Protein AF-A0A1V1P4E9-F1 (afdb_monomer_lite)

Structure (mmCIF, N/CA/C/O backbone):
data_AF-A0A1V1P4E9-F1
#
_entry.id   AF-A0A1V1P4E9-F1
#
loop_
_atom_site.group_PDB
_atom_site.id
_atom_site.type_symbol
_atom_site.label_atom_id
_atom_site.label_alt_id
_atom_site.label_comp_id
_atom_site.label_asym_id
_atom_site.label_entity_id
_atom_site.label_seq_id
_atom_site.pdbx_PDB_ins_code
_atom_site.Cartn_x
_atom_site.Cartn_y
_atom_site.Cartn_z
_atom_site.occupancy
_atom_site.B_iso_or_equiv
_atom_site.auth_seq_id
_atom_site.auth_comp_id
_atom_site.auth_asym_id
_atom_site.auth_atom_id
_atom_site.pdbx_PDB_model_num
ATOM 1 N N . MET A 1 1 ? 21.075 -14.063 -18.771 1.00 49.03 1 MET A N 1
ATOM 2 C CA . MET A 1 1 ? 21.037 -12.706 -19.360 1.00 49.03 1 MET A CA 1
ATOM 3 C C . MET A 1 1 ? 19.608 -12.298 -19.744 1.00 49.03 1 MET A C 1
ATOM 5 O O . MET A 1 1 ? 19.106 -11.356 -19.150 1.00 49.03 1 MET A O 1
ATOM 9 N N . LEU A 1 2 ? 18.893 -13.072 -20.579 1.00 51.25 2 LEU A N 1
ATOM 10 C CA . LEU A 1 2 ? 17.451 -12.888 -20.875 1.00 51.25 2 LEU A CA 1
ATOM 11 C C . LEU A 1 2 ? 16.553 -12.812 -19.620 1.00 51.25 2 LEU A C 1
ATOM 13 O O . LEU A 1 2 ? 15.636 -11.999 -19.543 1.00 51.25 2 LEU A O 1
ATOM 17 N N . ALA A 1 3 ? 16.853 -13.607 -18.590 1.00 52.44 3 ALA A N 1
ATOM 18 C CA . ALA A 1 3 ? 16.050 -13.670 -17.368 1.00 52.44 3 ALA A CA 1
ATOM 19 C C . ALA A 1 3 ? 15.890 -12.322 -16.632 1.00 52.44 3 ALA A C 1
ATOM 21 O O . ALA A 1 3 ? 14.878 -12.123 -15.967 1.00 52.44 3 ALA A O 1
ATOM 22 N N . SER A 1 4 ? 16.834 -11.382 -16.767 1.00 58.78 4 SER A N 1
ATOM 23 C CA . SER A 1 4 ? 16.762 -10.092 -16.067 1.00 58.78 4 SER A CA 1
ATOM 24 C C . SER A 1 4 ? 15.655 -9.198 -16.630 1.00 58.78 4 SER A C 1
ATOM 26 O O . SER A 1 4 ? 14.857 -8.676 -15.856 1.00 58.78 4 SER A O 1
ATOM 28 N N . ILE A 1 5 ? 15.544 -9.094 -17.960 1.00 61.59 5 ILE A N 1
ATOM 29 C CA . ILE A 1 5 ? 14.479 -8.326 -18.633 1.00 61.59 5 ILE A CA 1
ATOM 30 C C . ILE A 1 5 ? 13.138 -9.064 -18.560 1.00 61.59 5 ILE A C 1
ATOM 32 O O . ILE A 1 5 ? 12.084 -8.436 -18.441 1.00 61.59 5 ILE A O 1
ATOM 36 N N . HIS A 1 6 ? 13.165 -10.398 -18.553 1.00 56.59 6 HIS A N 1
ATOM 37 C CA . HIS A 1 6 ? 11.956 -11.210 -18.466 1.00 56.59 6 HIS A CA 1
ATOM 38 C C . HIS A 1 6 ? 11.346 -11.281 -17.051 1.00 56.59 6 HIS A C 1
ATOM 40 O O . HIS A 1 6 ? 10.129 -11.170 -16.913 1.00 56.59 6 HIS A O 1
ATOM 46 N N . PHE A 1 7 ? 12.159 -11.415 -15.996 1.00 46.34 7 PHE A N 1
ATOM 47 C CA . PHE A 1 7 ? 11.687 -11.818 -14.660 1.00 46.34 7 PHE A CA 1
ATOM 48 C C . PHE A 1 7 ? 12.268 -11.014 -13.478 1.00 46.34 7 PHE A C 1
ATOM 50 O O . PHE A 1 7 ? 11.812 -11.193 -12.351 1.00 46.34 7 PHE A O 1
ATOM 57 N N . GLY A 1 8 ? 13.250 -10.128 -13.683 1.00 52.41 8 GLY A N 1
ATOM 58 C CA . GLY A 1 8 ? 14.022 -9.534 -12.584 1.00 52.41 8 GLY A CA 1
ATOM 59 C C . GLY A 1 8 ? 13.588 -8.132 -12.136 1.00 52.41 8 GLY A C 1
ATOM 60 O O . GLY A 1 8 ? 13.266 -7.277 -12.957 1.00 52.41 8 GLY A O 1
ATOM 61 N N . LYS A 1 9 ? 13.699 -7.857 -10.825 1.00 54.56 9 LYS A N 1
ATOM 62 C CA . LYS A 1 9 ? 13.642 -6.502 -10.224 1.00 54.56 9 LYS A CA 1
ATOM 63 C C . LYS A 1 9 ? 14.871 -5.625 -10.554 1.00 54.56 9 LYS A C 1
ATOM 65 O O . LYS A 1 9 ? 14.917 -4.475 -10.147 1.00 54.56 9 LYS A O 1
ATOM 70 N N . ASN A 1 10 ? 15.862 -6.163 -11.274 1.00 65.56 10 ASN A N 1
ATOM 71 C CA . ASN A 1 10 ? 17.200 -5.575 -11.428 1.00 65.56 10 ASN A CA 1
ATOM 72 C C . ASN A 1 10 ? 17.589 -5.288 -12.894 1.00 65.56 10 ASN A C 1
ATOM 74 O O . ASN A 1 10 ? 18.768 -5.231 -13.239 1.00 65.56 10 ASN A O 1
ATOM 78 N N . TRP A 1 11 ? 16.608 -5.148 -13.793 1.00 81.75 11 TRP A N 1
ATOM 79 C CA . TRP A 1 11 ? 16.888 -4.921 -15.216 1.00 81.75 11 TRP A CA 1
ATOM 80 C C . TRP A 1 11 ? 17.497 -3.540 -15.491 1.00 81.75 11 TRP A C 1
ATOM 82 O O . TRP A 1 11 ? 18.324 -3.445 -16.390 1.00 81.75 11 TRP A O 1
ATOM 92 N N . LYS A 1 12 ? 17.200 -2.513 -14.673 1.00 83.69 12 LYS A N 1
ATOM 93 C CA . LYS A 1 12 ? 17.913 -1.223 -14.725 1.00 83.69 12 LYS A CA 1
ATOM 94 C C . LYS A 1 12 ? 19.416 -1.406 -14.563 1.00 83.69 12 LYS A C 1
ATOM 96 O O . LYS A 1 12 ? 20.178 -0.916 -15.385 1.00 83.69 12 LYS A O 1
ATOM 101 N N . PHE A 1 13 ? 19.832 -2.131 -13.524 1.00 78.00 13 PHE A N 1
ATOM 102 C CA . PHE A 1 13 ? 21.245 -2.399 -13.278 1.00 78.00 13 PHE A CA 1
ATOM 103 C C . PHE A 1 13 ? 21.890 -3.071 -14.494 1.00 78.00 13 PHE A C 1
ATOM 105 O O . PHE A 1 13 ? 22.921 -2.613 -14.967 1.00 78.00 13 PHE A O 1
ATOM 112 N N . TRP A 1 14 ? 21.230 -4.084 -15.069 1.00 85.44 14 TRP A N 1
ATOM 113 C CA . TRP A 1 14 ? 21.726 -4.737 -16.282 1.00 85.44 14 TRP A CA 1
ATOM 114 C C . TRP A 1 14 ? 21.874 -3.765 -17.462 1.00 85.44 14 TRP A C 1
ATOM 116 O O . TRP A 1 14 ? 22.918 -3.787 -18.107 1.00 85.44 14 TRP A O 1
ATOM 126 N N . VAL A 1 15 ? 20.884 -2.903 -17.724 1.00 87.00 15 VAL A N 1
ATOM 127 C CA . VAL A 1 15 ? 20.965 -1.904 -18.806 1.00 87.00 15 VAL A CA 1
ATOM 128 C C . VAL A 1 15 ? 22.140 -0.957 -18.572 1.00 87.00 15 VAL A C 1
ATOM 130 O O . VAL A 1 15 ? 22.983 -0.816 -19.449 1.00 87.00 15 VAL A O 1
ATOM 133 N N . MET A 1 16 ? 22.260 -0.392 -17.369 1.00 82.75 16 MET A N 1
ATOM 134 C CA . MET A 1 16 ? 23.336 0.548 -17.036 1.00 82.75 16 MET A CA 1
ATOM 135 C C . MET A 1 16 ? 24.730 -0.082 -17.140 1.00 82.75 16 MET A C 1
ATOM 137 O O . MET A 1 16 ? 25.664 0.571 -17.586 1.00 82.75 16 MET A O 1
ATOM 141 N N . THR A 1 17 ? 24.889 -1.353 -16.762 1.00 83.75 17 THR A N 1
ATOM 142 C CA . THR A 1 17 ? 26.177 -2.061 -16.868 1.00 83.75 17 THR A CA 1
ATOM 143 C C . THR A 1 17 ? 26.544 -2.429 -18.310 1.00 83.75 17 THR A C 1
ATOM 145 O O . THR A 1 17 ? 27.704 -2.717 -18.581 1.00 83.75 17 THR A O 1
ATOM 148 N N . ASN A 1 18 ? 25.583 -2.440 -19.238 1.00 87.44 18 ASN A N 1
ATOM 149 C CA . ASN A 1 18 ? 25.795 -2.877 -20.621 1.00 87.44 18 ASN A CA 1
ATOM 150 C C . ASN A 1 18 ? 25.521 -1.771 -21.650 1.00 87.44 18 ASN A C 1
ATOM 152 O O . ASN A 1 18 ? 25.417 -2.082 -22.832 1.00 87.44 18 ASN A O 1
ATOM 156 N N . ILE A 1 19 ? 25.410 -0.511 -21.222 1.00 87.50 19 ILE A N 1
ATOM 157 C CA . ILE A 1 19 ? 24.926 0.606 -22.048 1.00 87.50 19 ILE A CA 1
ATOM 158 C C . ILE A 1 19 ? 25.773 0.865 -23.302 1.00 87.50 19 ILE A C 1
ATOM 160 O O . ILE A 1 19 ? 25.259 1.314 -24.321 1.00 87.50 19 ILE A O 1
ATOM 164 N N . ASP A 1 20 ? 27.058 0.512 -23.245 1.00 85.19 20 ASP A N 1
ATOM 165 C CA . ASP A 1 20 ? 28.007 0.683 -24.346 1.00 85.19 20 ASP A CA 1
ATOM 166 C C . ASP A 1 20 ? 28.200 -0.590 -25.187 1.00 85.19 20 ASP A C 1
ATOM 168 O O . ASP A 1 20 ? 29.023 -0.599 -26.100 1.00 85.19 20 ASP A O 1
ATOM 172 N N . SER A 1 21 ? 27.487 -1.682 -24.881 1.00 88.81 21 SER A N 1
ATOM 173 C CA . SER A 1 21 ? 27.671 -2.987 -25.527 1.00 88.81 21 SER A CA 1
ATOM 174 C C . SER A 1 21 ? 26.726 -3.183 -26.723 1.00 88.81 21 SER A C 1
ATOM 176 O O . SER A 1 21 ? 25.521 -3.352 -26.513 1.00 88.81 21 SER A O 1
ATOM 178 N N . PRO A 1 22 ? 27.241 -3.314 -27.964 1.00 87.81 22 PRO A N 1
ATOM 179 C CA . PRO A 1 22 ? 26.405 -3.625 -29.129 1.00 87.81 22 PRO A CA 1
ATOM 180 C C . PRO A 1 22 ? 25.681 -4.975 -29.004 1.00 87.81 22 PRO A C 1
ATOM 182 O O . PRO A 1 22 ? 24.532 -5.112 -29.411 1.00 87.81 22 PRO A O 1
ATOM 185 N N . ILE A 1 23 ? 26.302 -5.952 -28.333 1.00 89.00 23 ILE A N 1
ATOM 186 C CA . ILE A 1 23 ? 25.711 -7.279 -28.077 1.00 89.00 23 ILE A CA 1
ATOM 187 C C . ILE A 1 23 ? 24.437 -7.160 -27.223 1.00 89.00 23 ILE A C 1
ATOM 189 O O . ILE A 1 23 ? 23.495 -7.944 -27.359 1.00 89.00 23 ILE A O 1
ATOM 193 N N . ALA A 1 24 ? 24.373 -6.175 -26.323 1.00 90.00 24 ALA A N 1
ATOM 194 C CA . ALA A 1 24 ? 23.174 -5.942 -25.529 1.00 90.00 24 ALA A CA 1
ATOM 195 C C . ALA A 1 24 ? 22.010 -5.417 -26.387 1.00 90.00 24 ALA A C 1
ATOM 197 O O . ALA A 1 24 ? 20.865 -5.789 -26.127 1.00 90.00 24 ALA A O 1
ATOM 198 N N . ILE A 1 25 ? 22.294 -4.638 -27.436 1.00 92.06 25 ILE A N 1
ATOM 199 C CA . ILE A 1 25 ? 21.295 -4.190 -28.417 1.00 92.06 25 ILE A CA 1
ATOM 200 C C . ILE A 1 25 ? 20.752 -5.390 -29.200 1.00 92.06 25 ILE A C 1
ATOM 202 O O . ILE A 1 25 ? 19.531 -5.548 -29.281 1.00 92.06 25 ILE A O 1
ATOM 206 N N . ASP A 1 26 ? 21.621 -6.296 -29.664 1.00 90.75 26 ASP A N 1
ATOM 207 C CA . ASP A 1 26 ? 21.204 -7.539 -30.332 1.00 90.75 26 ASP A CA 1
ATOM 208 C C . ASP A 1 26 ? 20.236 -8.350 -29.456 1.00 90.75 26 ASP A C 1
ATOM 210 O O . ASP A 1 26 ? 19.199 -8.836 -29.914 1.00 90.75 26 ASP A O 1
ATOM 214 N N . HIS A 1 27 ? 20.533 -8.454 -28.157 1.00 89.88 27 HIS A N 1
ATOM 215 C CA . HIS A 1 27 ? 19.667 -9.136 -27.197 1.00 89.88 27 HIS A CA 1
ATOM 216 C C . HIS A 1 27 ? 18.314 -8.439 -26.999 1.00 89.88 27 HIS A C 1
ATOM 218 O O . HIS A 1 27 ? 17.291 -9.116 -26.872 1.00 89.88 27 HIS A O 1
ATOM 224 N N . LEU A 1 28 ? 18.280 -7.106 -26.963 1.00 93.00 28 LEU A N 1
ATOM 225 C CA . LEU A 1 28 ? 17.033 -6.351 -26.832 1.00 93.00 28 LEU A CA 1
ATOM 226 C C . LEU A 1 28 ? 16.137 -6.558 -28.055 1.00 93.00 28 LEU A C 1
ATOM 228 O O . LEU A 1 28 ? 14.953 -6.864 -27.901 1.00 93.00 28 LEU A O 1
ATOM 232 N N . PHE A 1 29 ? 16.699 -6.500 -29.262 1.00 93.44 29 PHE A N 1
ATOM 233 C CA . PHE A 1 29 ? 15.950 -6.800 -30.482 1.00 93.44 29 PHE A CA 1
ATOM 234 C C . PHE A 1 29 ? 15.538 -8.270 -30.579 1.00 93.44 29 PHE A C 1
ATOM 236 O O . PHE A 1 29 ? 14.425 -8.566 -31.019 1.00 93.44 29 PHE A O 1
ATOM 243 N N . TYR A 1 30 ? 16.354 -9.202 -30.079 1.00 91.00 30 TYR A N 1
ATOM 244 C CA . TYR A 1 30 ? 15.949 -10.602 -29.958 1.00 91.00 30 TYR A CA 1
ATOM 245 C C . TYR A 1 30 ? 14.679 -10.755 -29.104 1.00 91.00 30 TYR A C 1
ATOM 247 O O . TYR A 1 30 ? 13.760 -11.472 -29.505 1.00 91.00 30 TYR A O 1
ATOM 255 N N . ILE A 1 31 ? 14.575 -10.047 -27.971 1.00 90.00 31 ILE A N 1
ATOM 256 C CA . ILE A 1 31 ? 13.370 -10.046 -27.119 1.00 90.00 31 ILE A CA 1
ATOM 257 C C . ILE A 1 31 ? 12.159 -9.485 -27.879 1.00 90.00 31 ILE A C 1
ATOM 259 O O . 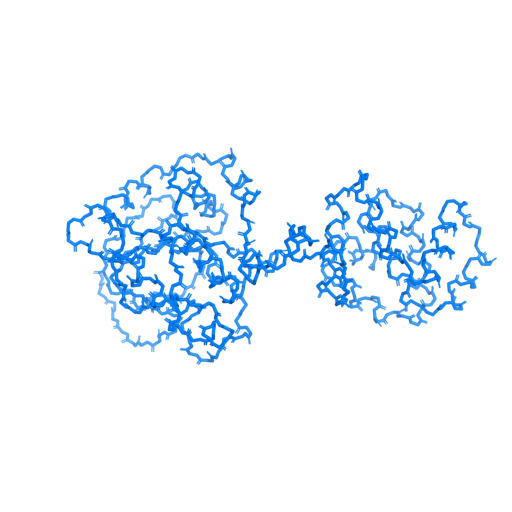ILE A 1 31 ? 11.062 -10.049 -27.809 1.00 90.00 31 ILE A O 1
ATOM 263 N N . LEU A 1 32 ? 12.350 -8.394 -28.621 1.00 91.44 32 LEU A N 1
ATOM 264 C CA . LEU A 1 32 ? 11.289 -7.738 -29.392 1.00 91.44 32 LEU A CA 1
ATOM 265 C C . LEU A 1 32 ? 10.794 -8.577 -30.575 1.00 91.44 32 LEU A C 1
ATOM 267 O O . LEU A 1 32 ? 9.638 -8.436 -30.969 1.00 91.44 32 LEU A O 1
ATOM 271 N N . ASN A 1 33 ? 11.614 -9.478 -31.107 1.00 88.38 33 ASN A N 1
ATOM 272 C CA . ASN A 1 33 ? 11.229 -10.330 -32.233 1.00 88.38 33 ASN A CA 1
ATOM 273 C C . ASN A 1 33 ? 10.682 -11.697 -31.800 1.00 88.38 33 ASN A C 1
ATOM 275 O O . ASN A 1 33 ? 9.783 -12.227 -32.445 1.00 88.38 33 ASN A O 1
ATOM 279 N N . ASN A 1 34 ? 11.186 -12.266 -30.702 1.00 85.31 34 ASN A N 1
ATOM 280 C CA . ASN A 1 34 ? 10.953 -13.680 -30.378 1.00 85.31 34 ASN A CA 1
ATOM 281 C C . ASN A 1 34 ? 10.039 -13.913 -29.169 1.00 85.31 34 ASN A C 1
ATOM 283 O O . ASN A 1 34 ? 9.755 -15.058 -28.823 1.00 85.31 34 ASN A O 1
ATOM 287 N N . THR A 1 35 ? 9.583 -12.855 -28.495 1.00 83.38 35 THR A N 1
ATOM 288 C CA . THR A 1 35 ? 8.780 -12.989 -27.273 1.00 83.38 35 THR A CA 1
ATOM 289 C C . THR A 1 35 ? 7.367 -12.460 -27.478 1.00 83.38 35 THR A C 1
ATOM 291 O O . THR A 1 35 ? 7.163 -11.410 -28.088 1.00 83.38 35 THR A O 1
ATOM 294 N N . THR A 1 36 ? 6.384 -13.176 -26.932 1.00 81.75 36 THR A N 1
ATOM 295 C CA . THR A 1 36 ? 4.958 -12.802 -26.963 1.00 81.75 36 THR A CA 1
ATOM 296 C C . THR A 1 36 ? 4.495 -12.110 -25.678 1.00 81.75 36 THR A C 1
ATOM 298 O O . THR A 1 36 ? 3.354 -11.670 -25.583 1.00 81.75 36 THR A O 1
ATOM 301 N N . TYR A 1 37 ? 5.364 -12.000 -24.669 1.00 81.94 37 TYR A N 1
ATOM 302 C CA . TYR A 1 37 ? 5.040 -11.362 -23.395 1.00 81.94 37 TYR A CA 1
ATOM 303 C C . TYR A 1 37 ? 5.186 -9.839 -23.491 1.00 81.94 37 TYR A C 1
ATOM 305 O O . TYR A 1 37 ? 6.265 -9.340 -23.800 1.00 81.94 37 TYR A O 1
ATOM 313 N N . ASP A 1 38 ? 4.146 -9.084 -23.133 1.00 86.75 38 ASP A N 1
ATOM 314 C CA . ASP A 1 38 ? 4.165 -7.624 -23.317 1.00 86.75 38 ASP A CA 1
ATOM 315 C C . ASP A 1 38 ? 5.148 -6.907 -22.384 1.00 86.75 38 ASP A C 1
ATOM 317 O O . ASP A 1 38 ? 5.866 -6.009 -22.805 1.00 86.75 38 ASP A O 1
ATOM 321 N N . ARG A 1 39 ? 5.233 -7.315 -21.111 1.00 86.31 39 ARG A N 1
ATOM 322 C CA . ARG A 1 39 ? 6.076 -6.632 -20.110 1.00 86.31 39 ARG A CA 1
ATOM 323 C C . ARG A 1 39 ? 7.577 -6.663 -20.476 1.00 86.31 39 ARG A C 1
ATOM 325 O O . ARG A 1 39 ? 8.193 -5.602 -20.445 1.00 86.31 39 ARG A O 1
ATOM 332 N N . PRO A 1 40 ? 8.176 -7.805 -20.877 1.00 90.12 40 PRO A N 1
ATOM 333 C CA . PRO A 1 40 ? 9.549 -7.839 -21.393 1.00 90.12 40 PRO A CA 1
ATOM 334 C C . PRO A 1 40 ? 9.759 -6.995 -22.655 1.00 90.12 40 PRO A C 1
ATOM 336 O O . PRO A 1 40 ? 10.784 -6.329 -22.761 1.00 90.12 40 PRO A O 1
ATOM 339 N N . ARG A 1 41 ? 8.790 -6.974 -23.582 1.00 92.62 41 ARG A N 1
ATOM 340 C CA . ARG A 1 41 ? 8.867 -6.162 -24.809 1.00 92.62 41 ARG A CA 1
ATOM 341 C C . ARG A 1 41 ? 8.864 -4.666 -24.500 1.00 92.62 41 ARG A C 1
ATOM 343 O O . ARG A 1 41 ? 9.722 -3.943 -24.988 1.00 92.62 41 ARG A O 1
ATOM 350 N N . LEU A 1 42 ? 7.951 -4.206 -23.644 1.00 93.31 42 LEU A N 1
ATOM 351 C CA . LEU A 1 42 ? 7.869 -2.800 -23.228 1.00 93.31 42 LEU A CA 1
ATOM 352 C C . LEU A 1 42 ? 9.134 -2.355 -22.474 1.00 93.31 42 LEU A C 1
ATOM 354 O O . LEU A 1 42 ? 9.654 -1.274 -22.735 1.00 93.31 42 LEU A O 1
ATOM 358 N N . ARG A 1 43 ? 9.681 -3.211 -21.597 1.00 94.00 43 ARG A N 1
ATOM 359 C CA . ARG A 1 43 ? 10.983 -2.971 -20.949 1.00 94.00 43 ARG A CA 1
ATOM 360 C C . ARG A 1 43 ? 12.117 -2.880 -21.961 1.00 94.00 43 ARG A C 1
ATOM 362 O O . ARG A 1 43 ? 12.962 -2.007 -21.824 1.00 94.00 43 ARG A O 1
ATOM 369 N N . ALA A 1 44 ? 12.145 -3.772 -22.951 1.00 94.12 44 ALA A N 1
ATOM 370 C CA . ALA A 1 44 ? 13.188 -3.781 -23.968 1.00 94.12 44 ALA A CA 1
ATOM 371 C C . ALA A 1 44 ? 13.150 -2.511 -24.832 1.00 94.12 44 ALA A C 1
ATOM 373 O O . ALA A 1 44 ? 14.200 -1.933 -25.091 1.00 94.12 44 ALA A O 1
ATOM 374 N N . LEU A 1 45 ? 11.958 -2.028 -25.198 1.00 95.38 45 LEU A N 1
ATOM 375 C CA . LEU A 1 45 ? 11.808 -0.756 -25.909 1.00 95.38 45 LEU A CA 1
ATOM 376 C C . LEU A 1 45 ? 12.308 0.435 -25.083 1.00 95.38 45 LEU A C 1
ATOM 378 O O . LEU A 1 45 ? 13.055 1.261 -25.599 1.00 95.38 45 LEU A O 1
ATOM 382 N N . TYR A 1 46 ? 11.931 0.519 -23.803 1.00 95.25 46 TYR A N 1
ATOM 383 C CA . TYR A 1 46 ? 12.437 1.585 -22.936 1.00 95.25 46 TYR A CA 1
ATOM 384 C C . TYR A 1 46 ? 13.954 1.478 -22.738 1.00 95.25 46 TYR A C 1
ATOM 386 O O . TYR A 1 46 ? 14.654 2.485 -22.787 1.00 95.25 46 TYR A O 1
ATOM 394 N N . ALA A 1 47 ? 14.470 0.261 -22.541 1.00 93.88 47 ALA A N 1
ATOM 395 C CA . ALA A 1 47 ? 15.897 0.014 -22.389 1.00 93.88 47 ALA A CA 1
ATOM 396 C C . ALA A 1 47 ? 16.677 0.500 -23.611 1.00 93.88 47 ALA A C 1
ATOM 398 O O . ALA A 1 47 ? 17.679 1.175 -23.421 1.00 93.88 47 ALA A O 1
ATOM 399 N N . LEU A 1 48 ? 16.197 0.226 -24.832 1.00 94.38 48 LEU A N 1
ATOM 400 C CA . LEU A 1 48 ? 16.825 0.709 -26.065 1.00 94.38 48 LEU A CA 1
ATOM 401 C C . LEU A 1 48 ? 16.989 2.232 -26.074 1.00 94.38 48 LEU A C 1
ATOM 403 O O . LEU A 1 48 ? 18.036 2.699 -26.494 1.00 94.38 48 LEU A O 1
ATOM 407 N N . GLN A 1 49 ? 16.025 3.004 -25.556 1.00 94.06 49 GLN A N 1
ATOM 408 C CA . GLN A 1 49 ? 16.124 4.474 -25.510 1.00 94.06 49 GLN A CA 1
ATOM 409 C C . GLN A 1 49 ? 17.332 4.969 -24.694 1.00 94.06 49 GLN A C 1
ATOM 411 O O . GLN A 1 49 ? 17.788 6.091 -24.890 1.00 94.06 49 GLN A O 1
ATOM 416 N N . GLN A 1 50 ? 17.856 4.141 -23.790 1.00 91.38 50 GLN A N 1
ATOM 417 C CA . GLN A 1 50 ? 18.998 4.488 -22.947 1.00 91.38 50 GLN A CA 1
ATOM 418 C C . GLN A 1 50 ? 20.344 4.293 -23.669 1.00 91.38 50 GLN A C 1
ATOM 420 O O . GLN A 1 50 ? 21.347 4.863 -23.248 1.00 91.38 50 GLN A O 1
ATOM 425 N N . PHE A 1 51 ? 20.385 3.490 -24.741 1.00 92.44 51 PHE A N 1
ATOM 426 C CA . PHE A 1 51 ? 21.612 3.207 -25.492 1.00 92.44 51 PHE A CA 1
ATOM 427 C C . PHE A 1 51 ? 21.977 4.361 -26.438 1.00 92.44 51 PHE A C 1
ATOM 429 O O . PHE A 1 51 ? 21.098 5.109 -26.878 1.00 92.44 51 PHE A O 1
ATOM 436 N N . PRO A 1 52 ? 23.259 4.493 -26.827 1.00 89.88 52 PRO A N 1
ATOM 437 C CA . PRO A 1 52 ? 23.671 5.482 -27.814 1.00 89.88 52 PRO A CA 1
ATOM 438 C C . PRO A 1 52 ? 22.906 5.318 -29.134 1.00 89.88 52 PRO A C 1
ATOM 440 O O . PRO A 1 52 ? 22.940 4.253 -29.757 1.00 89.88 52 PRO A O 1
ATOM 443 N N . GLN A 1 53 ? 22.261 6.391 -29.603 1.00 91.06 53 GLN A N 1
ATOM 444 C CA . GLN A 1 53 ? 21.429 6.354 -30.815 1.00 91.06 53 GLN A CA 1
ATOM 445 C C . GLN A 1 53 ? 22.186 5.857 -32.051 1.00 91.06 53 GLN A C 1
ATOM 447 O O . GLN A 1 53 ? 21.613 5.152 -32.876 1.00 91.06 53 GLN A O 1
ATOM 452 N N . SER A 1 54 ? 23.480 6.172 -32.161 1.00 90.88 54 SER A N 1
ATOM 453 C CA . SER A 1 54 ? 24.335 5.710 -33.259 1.00 90.88 54 SER A CA 1
ATOM 454 C C . SER A 1 54 ? 24.419 4.185 -33.346 1.00 90.88 54 SER A C 1
ATOM 456 O O . SER A 1 54 ? 24.419 3.642 -34.447 1.00 90.88 54 SER A O 1
ATOM 458 N N . GLN A 1 55 ? 24.440 3.481 -32.209 1.00 91.62 55 GLN A N 1
ATOM 459 C CA . GLN A 1 55 ? 24.475 2.018 -32.192 1.00 91.62 55 GLN A CA 1
ATOM 460 C C . GLN A 1 55 ? 23.119 1.414 -32.584 1.00 91.62 55 GLN A C 1
ATOM 462 O O . GLN A 1 55 ? 23.071 0.409 -33.290 1.00 91.62 55 GLN A O 1
ATOM 467 N N . ILE A 1 56 ? 22.015 2.048 -32.176 1.00 92.31 56 ILE A N 1
ATOM 468 C CA . ILE A 1 56 ? 20.659 1.618 -32.549 1.00 92.31 56 ILE A CA 1
ATOM 469 C C . ILE A 1 56 ? 20.445 1.798 -34.057 1.00 92.31 56 ILE A C 1
ATOM 471 O O . ILE A 1 56 ? 19.956 0.887 -34.719 1.00 92.31 56 ILE A O 1
ATOM 475 N N . LEU A 1 57 ? 20.852 2.943 -34.613 1.00 91.00 57 LEU A N 1
ATOM 476 C CA . LEU A 1 57 ? 20.785 3.216 -36.052 1.00 91.00 57 LEU A CA 1
ATOM 477 C C . LEU A 1 57 ? 21.626 2.219 -36.855 1.00 91.00 57 LEU A C 1
ATOM 479 O O . LEU A 1 57 ? 21.115 1.629 -37.803 1.00 91.00 57 LEU A O 1
ATOM 483 N N . ALA A 1 58 ? 22.863 1.952 -36.422 1.00 91.00 58 ALA A N 1
ATOM 484 C CA . ALA A 1 58 ? 23.718 0.951 -37.056 1.00 91.00 58 ALA A CA 1
ATOM 485 C C . ALA A 1 58 ? 23.068 -0.444 -37.063 1.00 91.00 58 ALA A C 1
ATOM 487 O O . ALA A 1 58 ? 23.129 -1.148 -38.070 1.00 91.00 58 ALA A O 1
ATOM 488 N N . TYR A 1 59 ? 22.391 -0.832 -35.975 1.00 92.12 59 TYR A N 1
ATOM 489 C CA . TYR A 1 59 ? 21.646 -2.090 -35.929 1.00 92.12 59 TYR A CA 1
ATOM 490 C C . TYR A 1 59 ? 20.493 -2.117 -36.947 1.00 92.12 59 TYR A C 1
ATOM 492 O O . TYR A 1 59 ? 20.339 -3.111 -37.656 1.00 92.12 59 TYR A O 1
ATOM 500 N N . ILE A 1 60 ? 19.699 -1.041 -37.042 1.00 89.94 60 ILE A N 1
ATOM 501 C CA . ILE A 1 60 ? 18.558 -0.933 -37.973 1.00 89.94 60 ILE A CA 1
ATOM 502 C C . ILE A 1 60 ? 19.019 -0.962 -39.438 1.00 89.94 60 ILE A C 1
ATOM 504 O O . ILE A 1 60 ? 18.333 -1.531 -40.283 1.00 89.94 60 ILE A O 1
ATOM 508 N N . GLU A 1 61 ? 20.167 -0.363 -39.755 1.00 88.50 61 GLU A N 1
ATOM 509 C CA . GLU A 1 61 ? 20.736 -0.383 -41.110 1.00 88.50 61 GLU A CA 1
ATOM 510 C C . GLU A 1 61 ? 21.236 -1.777 -41.507 1.00 88.50 61 GLU A C 1
ATOM 512 O O . GLU A 1 61 ? 21.077 -2.196 -42.654 1.00 88.50 61 GLU A O 1
ATOM 517 N N . GLN A 1 62 ? 21.821 -2.510 -40.557 1.00 88.50 62 GLN A N 1
ATOM 518 C CA . GLN A 1 62 ? 22.393 -3.837 -40.795 1.00 88.50 62 GLN A CA 1
ATOM 519 C C . GLN A 1 62 ? 21.352 -4.964 -40.754 1.00 88.50 62 GLN A C 1
ATOM 521 O O . GLN A 1 62 ? 21.586 -6.031 -41.321 1.00 88.50 62 GLN A O 1
ATOM 526 N N . ASN A 1 63 ? 20.203 -4.750 -40.103 1.00 87.00 63 ASN A N 1
ATOM 527 C CA . ASN A 1 63 ? 19.191 -5.778 -39.875 1.00 87.00 63 ASN A CA 1
ATOM 528 C C . ASN A 1 63 ? 17.819 -5.344 -40.401 1.00 87.00 63 ASN A C 1
ATOM 530 O O . ASN A 1 63 ? 17.292 -4.292 -40.053 1.00 87.00 63 ASN A O 1
ATOM 534 N N . SER A 1 64 ? 17.175 -6.206 -41.192 1.00 82.00 64 SER A N 1
ATOM 535 C CA . SER A 1 64 ? 15.802 -5.964 -41.651 1.00 82.00 64 SER A CA 1
ATOM 536 C C . SER A 1 64 ? 14.803 -6.159 -40.505 1.00 82.00 64 SER A C 1
ATOM 538 O O . SER A 1 64 ? 14.491 -7.288 -40.128 1.00 82.00 64 SER A O 1
ATOM 540 N N . LEU A 1 65 ? 14.292 -5.058 -39.953 1.00 84.38 65 LEU A N 1
ATOM 541 C CA . LEU A 1 65 ? 13.214 -5.070 -38.961 1.00 84.38 65 LEU A CA 1
ATOM 542 C C . LEU A 1 65 ? 11.835 -5.195 -39.621 1.00 84.38 65 LEU A C 1
ATOM 544 O O . LEU A 1 65 ? 11.596 -4.663 -40.705 1.00 84.38 65 LEU A O 1
ATOM 548 N N . GLN A 1 66 ? 10.899 -5.842 -38.922 1.00 85.50 66 GLN A N 1
ATOM 549 C CA . GLN A 1 66 ? 9.482 -5.799 -39.292 1.00 85.50 66 GLN A CA 1
ATOM 550 C C . GLN A 1 66 ? 8.979 -4.350 -39.277 1.00 85.50 66 GLN A C 1
ATOM 552 O O . GLN A 1 66 ? 9.328 -3.586 -38.375 1.00 85.50 66 GLN A O 1
ATOM 557 N N . THR A 1 67 ? 8.137 -3.992 -40.250 1.00 84.50 67 THR A N 1
ATOM 558 C CA . THR A 1 67 ? 7.676 -2.613 -40.479 1.00 84.50 67 THR A CA 1
ATOM 559 C C . THR A 1 67 ? 7.093 -1.966 -39.223 1.00 84.50 67 THR A C 1
ATOM 561 O O . THR A 1 67 ? 7.473 -0.849 -38.883 1.00 84.50 67 THR A O 1
ATOM 564 N N . ASP A 1 68 ? 6.252 -2.684 -38.476 1.00 86.12 68 ASP A N 1
ATOM 565 C CA . ASP A 1 68 ? 5.619 -2.148 -37.266 1.00 86.12 68 ASP A CA 1
ATOM 566 C C . ASP A 1 68 ? 6.632 -1.867 -36.150 1.00 86.12 68 ASP A C 1
ATOM 568 O O . ASP A 1 68 ? 6.587 -0.817 -35.511 1.00 86.12 68 ASP A O 1
ATOM 572 N N . LEU A 1 69 ? 7.590 -2.776 -35.932 1.00 90.25 69 LEU A N 1
ATOM 573 C CA . LEU A 1 69 ? 8.627 -2.588 -34.917 1.00 90.25 69 LEU A CA 1
ATOM 574 C C . LEU A 1 69 ? 9.579 -1.452 -35.299 1.00 90.25 69 LEU A C 1
ATOM 576 O O . LEU A 1 69 ? 9.943 -0.648 -34.441 1.00 90.25 69 LEU A O 1
ATOM 580 N N . LYS A 1 70 ? 9.949 -1.366 -36.581 1.00 90.50 70 LYS A N 1
ATOM 581 C CA . LYS A 1 70 ? 10.780 -0.282 -37.107 1.00 90.50 70 LYS A CA 1
ATOM 582 C C . LYS A 1 70 ? 10.130 1.078 -36.844 1.00 90.50 70 LYS A C 1
ATOM 584 O O . LYS A 1 70 ? 10.776 1.947 -36.267 1.00 90.50 70 LYS A O 1
ATOM 589 N N . ASN A 1 71 ? 8.840 1.214 -37.156 1.00 91.19 71 ASN A N 1
ATOM 590 C CA . ASN A 1 71 ? 8.082 2.442 -36.913 1.00 91.19 71 ASN A CA 1
ATOM 591 C C . ASN A 1 71 ? 8.077 2.833 -35.428 1.00 91.19 71 ASN A C 1
ATOM 593 O O . ASN A 1 71 ? 8.272 3.999 -35.099 1.00 91.19 71 ASN A O 1
ATOM 597 N N . VAL A 1 72 ? 7.894 1.869 -34.518 1.00 93.31 72 VAL A N 1
ATOM 598 C CA . VAL A 1 72 ? 7.913 2.149 -33.072 1.00 93.31 72 VAL A CA 1
ATOM 599 C C . VAL A 1 72 ? 9.288 2.641 -32.614 1.00 93.31 72 VAL A C 1
ATOM 601 O O . VAL A 1 72 ? 9.378 3.587 -31.831 1.00 93.31 72 VAL A O 1
ATOM 604 N N . VAL A 1 73 ? 10.364 2.018 -33.095 1.00 93.00 73 VAL A N 1
ATOM 605 C CA . VAL A 1 73 ? 11.729 2.403 -32.718 1.00 93.00 73 VAL A CA 1
ATOM 606 C C . VAL A 1 73 ? 12.081 3.787 -33.266 1.00 93.00 73 VAL A C 1
ATOM 608 O O . VAL A 1 73 ? 12.574 4.628 -32.517 1.00 93.00 73 VAL A O 1
ATOM 611 N N . GLU A 1 74 ? 11.779 4.064 -34.532 1.00 88.94 74 GLU A N 1
ATOM 612 C CA . GLU A 1 74 ? 12.078 5.358 -35.153 1.00 88.94 74 GLU A CA 1
ATOM 613 C C . GLU A 1 74 ? 11.238 6.502 -34.570 1.00 88.94 74 GLU A C 1
ATOM 615 O O . GLU A 1 74 ? 11.772 7.576 -34.291 1.00 88.94 74 GLU A O 1
ATOM 620 N N . GLU A 1 75 ? 9.940 6.283 -34.341 1.00 88.94 75 GLU A N 1
ATOM 621 C CA . GLU A 1 75 ? 9.039 7.345 -33.884 1.00 88.94 75 GLU A CA 1
ATOM 622 C C . GLU A 1 75 ? 9.124 7.598 -32.379 1.00 88.94 75 GLU A C 1
ATOM 624 O O . GLU A 1 75 ? 9.000 8.742 -31.943 1.00 88.94 75 GLU A O 1
ATOM 629 N N . TYR A 1 76 ? 9.340 6.556 -31.572 1.00 90.25 76 TYR A N 1
ATOM 630 C CA . TYR A 1 76 ? 9.244 6.679 -30.119 1.00 90.25 76 TYR A CA 1
ATOM 631 C C . TYR A 1 76 ? 10.568 6.454 -29.399 1.00 90.25 76 TYR A C 1
ATOM 633 O O . TYR A 1 76 ? 10.882 7.225 -28.497 1.00 90.25 76 TYR A O 1
ATOM 641 N N . VAL A 1 77 ? 11.375 5.461 -29.782 1.00 91.50 77 VAL A N 1
ATOM 642 C CA . VAL A 1 77 ? 12.653 5.195 -29.092 1.00 91.50 77 VAL A CA 1
ATOM 643 C C . VAL A 1 77 ? 13.692 6.259 -29.452 1.00 91.50 77 VAL A C 1
ATOM 645 O O . VAL A 1 77 ? 14.221 6.927 -28.568 1.00 91.50 77 VAL A O 1
ATOM 648 N N . LEU A 1 78 ? 13.954 6.479 -30.744 1.00 85.56 78 LEU A N 1
ATOM 649 C CA . LEU A 1 78 ? 14.978 7.433 -31.191 1.00 85.56 78 LEU A CA 1
ATOM 650 C C . LEU A 1 78 ? 14.609 8.894 -30.896 1.00 85.56 78 LEU A C 1
ATOM 652 O O . LEU A 1 78 ? 15.490 9.729 -30.710 1.00 85.56 78 LEU A O 1
ATOM 656 N N . LYS A 1 79 ? 13.315 9.216 -30.804 1.00 84.06 79 LYS A N 1
ATOM 657 C CA . LYS A 1 79 ? 12.847 10.570 -30.465 1.00 84.06 79 LYS A CA 1
ATOM 658 C C . LYS A 1 79 ? 12.720 10.828 -28.961 1.00 84.06 79 LYS A C 1
ATOM 660 O O . LYS A 1 79 ? 12.297 11.916 -28.584 1.00 84.06 79 LYS A O 1
ATOM 665 N N . GLY A 1 80 ? 13.053 9.861 -28.101 1.00 80.88 80 GLY A N 1
ATOM 666 C CA . GLY A 1 80 ? 12.952 10.036 -26.648 1.00 80.88 80 GLY A CA 1
ATOM 667 C C . GLY A 1 80 ? 11.514 10.017 -26.109 1.00 80.88 80 GLY A C 1
ATOM 668 O O . GLY A 1 80 ? 11.252 10.539 -25.030 1.00 80.88 80 GLY A O 1
ATOM 669 N N . ARG A 1 81 ? 10.568 9.454 -26.866 1.00 83.31 81 ARG A N 1
ATOM 670 C CA . ARG A 1 81 ? 9.122 9.459 -26.589 1.00 83.31 81 ARG A CA 1
ATOM 671 C C . ARG A 1 81 ? 8.583 8.075 -26.231 1.00 83.31 81 ARG A C 1
ATOM 673 O O . ARG A 1 81 ? 7.391 7.812 -26.387 1.00 83.31 81 ARG A O 1
ATOM 680 N N . ILE A 1 82 ? 9.428 7.153 -25.765 1.00 91.56 82 ILE A N 1
ATOM 681 C CA . ILE A 1 82 ? 8.979 5.776 -25.532 1.00 91.56 82 ILE A CA 1
ATOM 682 C C . ILE A 1 82 ? 7.931 5.661 -24.419 1.00 91.56 82 ILE A C 1
ATOM 684 O O . ILE A 1 82 ? 7.079 4.775 -24.466 1.00 91.56 82 ILE A O 1
ATOM 688 N N . ILE A 1 83 ? 7.943 6.575 -23.446 1.00 83.94 83 ILE A N 1
ATOM 689 C CA . ILE A 1 83 ? 6.943 6.622 -22.371 1.00 83.94 83 ILE A CA 1
ATOM 690 C C . ILE A 1 83 ? 5.554 6.938 -22.938 1.00 83.94 83 ILE A C 1
ATOM 692 O O . ILE A 1 83 ? 4.588 6.293 -22.525 1.00 83.94 83 ILE A O 1
ATOM 696 N N . ASP A 1 84 ? 5.450 7.836 -23.927 1.00 83.38 84 ASP A N 1
ATOM 697 C CA . ASP A 1 84 ? 4.189 8.131 -24.623 1.00 83.38 84 ASP A CA 1
ATOM 698 C C . ASP A 1 84 ? 3.621 6.849 -25.239 1.00 83.38 84 ASP A C 1
ATOM 700 O O . ASP A 1 84 ? 2.469 6.488 -24.999 1.00 83.38 84 ASP A O 1
ATOM 704 N N . TYR A 1 85 ? 4.456 6.111 -25.978 1.00 89.44 85 TYR A N 1
ATOM 705 C CA . TYR A 1 85 ? 4.056 4.856 -26.610 1.00 89.44 85 TYR A CA 1
ATOM 706 C C . TYR A 1 85 ? 3.618 3.806 -25.587 1.00 89.44 85 TYR A C 1
ATOM 708 O O . TYR A 1 85 ? 2.559 3.202 -25.754 1.00 89.44 85 TYR A O 1
ATOM 716 N N . ILE A 1 86 ? 4.397 3.595 -24.518 1.00 89.31 86 ILE A N 1
ATOM 717 C CA . ILE A 1 86 ? 4.051 2.635 -23.460 1.00 89.31 86 ILE A CA 1
ATOM 718 C C . ILE A 1 86 ? 2.712 3.023 -22.820 1.00 89.31 86 ILE A C 1
ATOM 720 O O . ILE A 1 86 ? 1.867 2.154 -22.614 1.00 89.31 86 ILE A O 1
ATOM 724 N N . THR A 1 87 ? 2.488 4.312 -22.565 1.00 82.69 87 THR A N 1
ATOM 725 C CA . THR A 1 87 ? 1.235 4.828 -21.996 1.00 82.69 87 THR A CA 1
ATOM 726 C C . THR A 1 87 ? 0.056 4.630 -22.951 1.00 82.69 87 THR A C 1
ATOM 728 O O . THR A 1 87 ? -1.011 4.195 -22.523 1.00 82.69 87 THR A O 1
ATOM 731 N N . MET A 1 88 ? 0.237 4.828 -24.262 1.00 83.69 88 MET A N 1
ATOM 732 C CA . MET A 1 88 ? -0.805 4.546 -25.263 1.00 83.69 88 MET A CA 1
ATOM 733 C C . MET A 1 88 ? -1.258 3.077 -25.244 1.00 83.69 88 MET A C 1
ATOM 735 O O . MET A 1 88 ? -2.441 2.795 -25.444 1.00 83.69 88 MET A O 1
ATOM 739 N N . GLN A 1 89 ? -0.361 2.132 -24.932 1.00 86.06 89 GLN A N 1
ATOM 740 C CA . GLN A 1 89 ? -0.712 0.708 -24.830 1.00 86.06 89 GLN A CA 1
ATOM 741 C C . GLN A 1 89 ? -1.661 0.392 -23.659 1.00 86.06 89 GLN A C 1
ATOM 743 O O . GLN A 1 89 ? -2.217 -0.709 -23.597 1.00 86.06 89 GLN A O 1
ATOM 748 N N . GLN A 1 90 ? -1.879 1.329 -22.727 1.00 78.94 90 GLN A N 1
ATOM 749 C CA . GLN A 1 90 ? -2.772 1.142 -21.581 1.00 78.94 90 GLN A CA 1
ATOM 750 C C . GLN A 1 90 ? -4.221 0.858 -22.005 1.00 78.94 90 GLN A C 1
ATOM 752 O O . GLN A 1 90 ? -4.932 0.169 -21.277 1.00 78.94 90 GLN A O 1
ATOM 757 N N . GLN A 1 91 ? -4.641 1.316 -23.191 1.00 73.88 91 GLN A N 1
ATOM 758 C CA . GLN A 1 91 ? -5.968 1.021 -23.746 1.00 73.88 91 GLN A CA 1
ATOM 759 C C . GLN A 1 91 ? -6.162 -0.476 -24.045 1.00 73.88 91 GLN A C 1
ATOM 761 O O . GLN A 1 91 ? -7.261 -0.998 -23.877 1.00 73.88 91 GLN A O 1
ATOM 766 N N . SER A 1 92 ? -5.093 -1.173 -24.440 1.00 78.19 92 SER A N 1
ATOM 767 C CA . SER A 1 92 ? -5.140 -2.582 -24.850 1.00 78.19 92 SER A CA 1
ATOM 768 C C . SER A 1 92 ? -4.741 -3.543 -23.727 1.00 78.19 92 SER A C 1
ATOM 770 O O . SER A 1 92 ? -5.335 -4.607 -23.570 1.00 78.19 92 SER A O 1
ATOM 772 N N . ILE A 1 93 ? -3.717 -3.193 -22.938 1.00 81.00 93 ILE A N 1
ATOM 773 C CA . ILE A 1 93 ? -3.097 -4.084 -21.938 1.00 81.00 93 ILE A CA 1
ATOM 774 C C . ILE A 1 93 ? -2.794 -3.360 -20.606 1.00 81.00 93 ILE A C 1
ATOM 776 O O . ILE A 1 93 ? -1.647 -3.352 -20.139 1.00 81.00 93 ILE A O 1
ATOM 780 N N . PRO A 1 94 ? -3.814 -2.797 -19.930 1.00 68.00 94 PRO A N 1
ATOM 781 C CA . PRO A 1 94 ? -3.642 -1.851 -18.822 1.00 68.00 94 PRO A CA 1
ATOM 782 C C . PRO A 1 94 ? -2.808 -2.398 -17.657 1.00 68.00 94 PRO A C 1
ATOM 784 O O . PRO A 1 94 ? -1.892 -1.735 -17.180 1.00 68.00 94 PRO A O 1
ATOM 787 N N . HIS A 1 95 ? -3.054 -3.638 -17.219 1.00 65.19 95 HIS A N 1
ATOM 788 C CA . HIS A 1 95 ? -2.323 -4.225 -16.087 1.00 65.19 95 HIS A CA 1
ATOM 789 C C . HIS A 1 95 ? -0.822 -4.397 -16.358 1.00 65.19 95 HIS A C 1
ATOM 791 O O . HIS A 1 95 ? -0.006 -4.240 -15.450 1.00 65.19 95 HIS A O 1
ATOM 797 N N . LYS A 1 96 ? -0.449 -4.728 -17.600 1.00 81.81 96 LYS A N 1
ATOM 798 C CA . LYS A 1 96 ? 0.951 -4.954 -17.983 1.00 81.81 96 LYS A CA 1
ATOM 799 C C . LYS A 1 96 ? 1.679 -3.624 -18.146 1.00 81.81 96 LYS A C 1
ATOM 801 O O . LYS A 1 96 ? 2.803 -3.495 -17.673 1.00 81.81 96 LYS A O 1
ATOM 806 N N . VAL A 1 97 ? 1.010 -2.638 -18.737 1.00 79.56 97 VAL A N 1
ATOM 807 C CA . VAL A 1 97 ? 1.523 -1.275 -18.914 1.00 79.56 97 VAL A CA 1
ATOM 808 C C . VAL A 1 97 ? 1.737 -0.586 -17.573 1.00 79.56 97 VAL A C 1
ATOM 810 O O . VAL A 1 97 ? 2.845 -0.136 -17.303 1.00 79.56 97 VAL A O 1
ATOM 813 N N . ASN A 1 98 ? 0.747 -0.618 -16.678 1.00 74.56 98 ASN A N 1
ATOM 814 C CA . ASN A 1 98 ? 0.871 -0.017 -15.347 1.00 74.56 98 ASN A CA 1
ATOM 815 C C . ASN A 1 98 ? 2.011 -0.644 -14.534 1.00 74.56 98 ASN A C 1
ATOM 817 O O . ASN A 1 98 ? 2.696 0.052 -13.788 1.00 74.56 98 ASN A O 1
ATOM 821 N N . ALA A 1 99 ? 2.253 -1.950 -14.695 1.00 76.50 99 ALA A N 1
ATOM 822 C CA . ALA A 1 99 ? 3.390 -2.609 -14.060 1.00 76.50 99 ALA A CA 1
ATOM 823 C C . ALA A 1 99 ? 4.736 -2.083 -14.588 1.00 76.50 99 ALA A C 1
ATOM 825 O O . ALA A 1 99 ? 5.647 -1.875 -13.792 1.00 76.50 99 ALA A O 1
ATOM 826 N N . VAL A 1 100 ? 4.862 -1.848 -15.900 1.00 83.81 100 VAL A N 1
ATOM 827 C CA . VAL A 1 100 ? 6.085 -1.286 -16.500 1.00 83.81 100 VAL A CA 1
ATOM 828 C C . VAL A 1 100 ? 6.263 0.173 -16.104 1.00 83.81 100 VAL A C 1
ATOM 830 O O . VAL A 1 100 ? 7.327 0.522 -15.614 1.00 83.81 100 VAL A O 1
ATOM 833 N N . LEU A 1 101 ? 5.235 1.011 -16.242 1.00 80.75 101 LEU A N 1
ATOM 834 C CA . LEU A 1 101 ? 5.316 2.436 -15.905 1.00 80.75 101 LEU A CA 1
ATOM 835 C C . LEU A 1 101 ? 5.665 2.639 -14.417 1.00 80.75 101 LEU A C 1
ATOM 837 O O . LEU A 1 101 ? 6.509 3.469 -14.093 1.00 80.75 101 LEU A O 1
ATOM 841 N N . LYS A 1 102 ? 5.144 1.792 -13.515 1.00 73.06 102 LYS A N 1
ATOM 842 C CA . LYS A 1 102 ? 5.562 1.774 -12.103 1.00 73.06 102 LYS A CA 1
ATOM 843 C C . LYS A 1 102 ? 7.044 1.429 -11.918 1.00 73.06 102 LYS A C 1
ATOM 845 O O . LYS A 1 102 ? 7.703 2.011 -11.064 1.00 73.06 102 LYS A O 1
ATOM 850 N N . GLU A 1 103 ? 7.580 0.480 -12.686 1.00 82.44 103 GLU A N 1
ATOM 851 C CA . GLU A 1 103 ? 9.017 0.175 -12.649 1.00 82.44 103 GLU A CA 1
ATOM 852 C C . GLU A 1 103 ? 9.869 1.312 -13.195 1.00 82.44 103 GLU A C 1
ATOM 854 O O . GLU A 1 103 ? 10.958 1.532 -12.678 1.00 82.44 103 GLU A O 1
ATOM 859 N N . LEU A 1 104 ? 9.407 2.013 -14.231 1.00 82.81 104 LEU A N 1
ATOM 860 C CA . LEU A 1 104 ? 10.112 3.164 -14.788 1.00 82.81 104 LEU A CA 1
ATOM 861 C C . LEU A 1 104 ? 10.178 4.303 -13.774 1.00 82.81 104 LEU A C 1
ATOM 863 O O . LEU A 1 104 ? 11.256 4.817 -13.503 1.00 82.81 104 LEU A O 1
ATOM 867 N N . ASN A 1 105 ? 9.063 4.616 -13.121 1.00 72.25 105 ASN A N 1
ATOM 868 C CA . ASN A 1 105 ? 9.061 5.587 -12.036 1.00 72.25 105 ASN A CA 1
ATOM 869 C C . ASN A 1 105 ? 9.985 5.152 -10.877 1.00 72.25 105 ASN A C 1
ATOM 871 O O . ASN A 1 105 ? 10.868 5.905 -10.484 1.00 72.25 105 ASN A O 1
ATOM 875 N N . LEU A 1 106 ? 9.868 3.908 -10.390 1.00 63.19 106 LEU A N 1
ATOM 876 C CA . LEU A 1 106 ? 10.633 3.427 -9.229 1.00 63.19 106 LEU A CA 1
ATOM 877 C C . LEU A 1 106 ? 12.134 3.255 -9.503 1.00 63.19 106 LEU A C 1
ATOM 879 O O . LEU A 1 106 ? 12.967 3.592 -8.666 1.00 63.19 106 LEU A O 1
ATOM 883 N N . LEU A 1 107 ? 12.491 2.644 -10.633 1.00 75.31 107 LEU A N 1
ATOM 884 C CA . LEU A 1 107 ? 13.880 2.318 -10.942 1.00 75.31 107 LEU A CA 1
ATOM 885 C C . LEU A 1 107 ? 14.558 3.486 -11.641 1.00 75.31 107 LEU A C 1
ATOM 887 O O . LEU A 1 107 ? 15.705 3.781 -11.326 1.00 75.31 107 LEU A O 1
ATOM 891 N N . TRP A 1 108 ? 13.889 4.134 -12.588 1.00 72.69 108 TRP A N 1
ATOM 892 C CA . TRP A 1 108 ? 14.487 5.127 -13.481 1.00 72.69 108 TRP A CA 1
ATOM 893 C C . TRP A 1 108 ? 14.155 6.573 -13.110 1.00 72.69 108 TRP A C 1
ATOM 895 O O . TRP A 1 108 ? 14.748 7.474 -13.690 1.00 72.69 108 TRP A O 1
ATOM 905 N N . ASN A 1 109 ? 13.315 6.790 -12.092 1.00 64.50 109 ASN A N 1
ATOM 906 C CA . ASN A 1 109 ? 12.899 8.115 -11.628 1.00 64.50 109 ASN A CA 1
ATOM 907 C C . ASN A 1 109 ? 12.207 8.943 -12.728 1.00 64.50 109 ASN A C 1
ATOM 909 O O . ASN A 1 109 ? 12.367 10.159 -12.795 1.00 64.50 109 ASN A O 1
ATOM 913 N N . GLU A 1 110 ? 11.460 8.262 -13.601 1.00 75.00 110 GLU A N 1
ATOM 914 C CA . GLU A 1 110 ? 10.687 8.889 -14.676 1.00 75.00 110 GLU A CA 1
ATOM 915 C C . GLU A 1 110 ? 9.437 9.595 -14.131 1.00 75.00 110 GLU A C 1
ATOM 917 O O . GLU A 1 110 ? 8.677 9.016 -13.344 1.00 75.00 110 GLU A O 1
ATOM 922 N N . ASP A 1 111 ? 9.203 10.828 -14.586 1.00 58.16 111 ASP A N 1
ATOM 923 C CA . ASP A 1 111 ? 8.029 11.637 -14.238 1.00 58.16 111 ASP A CA 1
ATOM 924 C C . ASP A 1 111 ? 6.861 11.318 -15.186 1.00 58.16 111 ASP A C 1
ATOM 926 O O . ASP A 1 111 ? 6.667 11.942 -16.230 1.00 58.16 111 ASP A O 1
ATOM 930 N N . ILE A 1 112 ? 6.113 10.262 -14.858 1.00 64.56 112 ILE A N 1
ATOM 931 C CA . ILE A 1 112 ? 5.053 9.725 -15.718 1.00 64.56 112 ILE A CA 1
ATOM 932 C C . ILE A 1 112 ? 3.696 10.283 -15.280 1.00 64.56 112 ILE A C 1
ATOM 934 O O . ILE A 1 112 ? 3.059 9.795 -14.344 1.00 64.56 112 ILE A O 1
ATOM 938 N N . GLN A 1 113 ? 3.225 11.294 -16.010 1.00 45.03 113 GLN A N 1
ATOM 939 C CA . GLN A 1 113 ? 1.901 11.903 -15.845 1.00 45.03 113 GLN A CA 1
ATOM 940 C C . GLN A 1 113 ? 0.793 10.838 -15.977 1.00 45.03 113 GLN A C 1
ATOM 942 O O . GLN A 1 113 ? 0.726 10.117 -16.968 1.00 45.03 113 GLN A O 1
ATOM 947 N N . GLY A 1 114 ? -0.088 10.714 -14.979 1.00 42.38 114 GLY A N 1
ATOM 948 C CA . GLY A 1 114 ? -1.182 9.725 -14.986 1.00 42.38 114 GLY A CA 1
ATOM 949 C C . GLY A 1 114 ? -0.783 8.300 -14.572 1.00 42.38 114 GLY A C 1
ATOM 950 O O . GLY A 1 114 ? -1.660 7.488 -14.279 1.00 42.38 114 GLY A O 1
ATOM 951 N N . VAL A 1 115 ? 0.518 8.026 -14.430 1.00 39.00 115 VAL A N 1
ATOM 952 C CA . VAL A 1 115 ? 1.047 6.954 -13.569 1.00 39.00 115 VAL A CA 1
ATOM 953 C C . VAL A 1 115 ? 1.711 7.601 -12.364 1.00 39.00 115 VAL A C 1
ATOM 955 O O . VAL A 1 115 ? 2.858 7.341 -12.012 1.00 39.00 115 VAL A O 1
ATOM 958 N N . GLY A 1 116 ? 0.947 8.477 -11.717 1.00 32.00 116 GLY A N 1
ATOM 959 C CA . GLY A 1 116 ? 1.239 8.842 -10.347 1.00 32.00 116 GLY A CA 1
ATOM 960 C C . GLY A 1 116 ? 1.122 7.596 -9.475 1.00 32.00 116 GLY A C 1
ATOM 961 O O . GLY A 1 116 ? 0.325 6.687 -9.738 1.00 32.00 116 GLY A O 1
ATOM 962 N N . LEU A 1 117 ? 1.889 7.567 -8.389 1.00 32.69 117 LEU A N 1
ATOM 963 C CA . LEU A 1 117 ? 1.373 6.988 -7.157 1.00 32.69 117 LEU A CA 1
ATOM 964 C C . LEU A 1 117 ? -0.108 7.402 -7.052 1.00 32.69 117 LEU A C 1
ATOM 966 O O . LEU A 1 117 ? -0.403 8.587 -6.934 1.00 32.69 117 LEU A O 1
ATOM 970 N N . PHE A 1 118 ? -1.007 6.421 -7.127 1.00 32.75 118 PHE A N 1
ATOM 971 C CA . PHE A 1 118 ? -2.461 6.579 -7.043 1.00 32.75 118 PHE A CA 1
ATOM 972 C C . PHE A 1 118 ? -3.153 7.114 -8.307 1.00 32.75 118 PHE A C 1
ATOM 974 O O . PHE A 1 118 ? -2.673 7.996 -9.011 1.00 32.75 118 PHE A O 1
ATOM 981 N N . GLY A 1 119 ? -4.338 6.556 -8.581 1.00 29.45 119 GLY A N 1
ATOM 982 C CA . GLY A 1 119 ? -5.283 7.055 -9.578 1.00 29.45 119 GLY A CA 1
ATOM 983 C C . GLY A 1 119 ? -5.823 8.433 -9.199 1.00 29.45 119 GLY A C 1
ATOM 984 O O . GLY A 1 119 ? -6.979 8.562 -8.805 1.00 29.45 119 GLY A O 1
ATOM 985 N N . ILE A 1 120 ? -4.980 9.455 -9.312 1.00 32.47 120 ILE A N 1
ATOM 986 C CA . ILE A 1 120 ? -5.332 10.853 -9.104 1.00 32.47 120 ILE A CA 1
ATOM 987 C C . ILE A 1 120 ? -5.663 11.434 -10.476 1.00 32.47 120 ILE A C 1
ATOM 989 O O . ILE A 1 120 ? -4.793 11.693 -11.306 1.00 32.47 120 ILE A O 1
ATOM 993 N N . SER A 1 121 ? -6.957 11.627 -10.724 1.00 28.19 121 SER A N 1
ATOM 994 C CA . SER A 1 121 ? -7.417 12.555 -11.750 1.00 28.19 121 SER A CA 1
ATOM 995 C C . SER A 1 121 ? -6.951 13.949 -11.337 1.00 28.19 121 SER A C 1
ATOM 997 O O . SER A 1 121 ? -7.543 14.551 -10.445 1.00 28.19 121 SER A O 1
ATOM 999 N N . ASN A 1 122 ? -5.902 14.467 -11.978 1.00 29.27 122 ASN A N 1
ATOM 1000 C CA . ASN A 1 122 ? -5.494 15.860 -11.831 1.00 29.27 122 ASN A CA 1
ATOM 1001 C C . ASN A 1 122 ? -6.571 16.776 -12.418 1.00 29.27 122 ASN A C 1
ATOM 1003 O O . ASN A 1 122 ? -6.506 17.200 -13.570 1.00 29.27 122 ASN A O 1
ATOM 1007 N N . LYS A 1 123 ? -7.557 17.112 -11.590 1.00 25.56 123 LYS A N 1
ATOM 1008 C CA . LYS A 1 123 ? -8.231 18.400 -11.639 1.00 25.56 123 LYS A CA 1
ATOM 1009 C C . LYS A 1 123 ? -8.390 18.908 -10.212 1.00 25.56 123 LYS A C 1
ATOM 1011 O O . LYS A 1 123 ? -9.110 18.316 -9.421 1.00 25.56 123 LYS A O 1
ATOM 1016 N N . THR A 1 124 ? -7.715 20.036 -9.987 1.00 27.06 124 THR A N 1
ATOM 1017 C CA . THR A 1 124 ? -7.932 21.048 -8.943 1.00 27.06 124 THR A CA 1
ATOM 1018 C C . THR A 1 124 ? -7.665 20.638 -7.493 1.00 27.06 124 THR A C 1
ATOM 1020 O O . THR A 1 124 ? -8.383 19.832 -6.926 1.00 27.06 124 THR A O 1
ATOM 1023 N N . THR A 1 125 ? -6.622 21.270 -6.931 1.00 32.53 125 THR A N 1
ATOM 1024 C CA . THR A 1 125 ? -6.488 21.721 -5.531 1.00 32.53 125 THR A CA 1
ATOM 1025 C C . THR A 1 125 ? -7.231 20.905 -4.480 1.00 32.53 125 THR A C 1
ATOM 1027 O O . THR A 1 125 ? -8.392 21.188 -4.247 1.00 32.53 125 THR A O 1
ATOM 1030 N N . ASP A 1 126 ? -6.517 19.993 -3.815 1.00 32.75 126 ASP A N 1
ATOM 1031 C CA . ASP A 1 126 ? -6.641 19.731 -2.373 1.00 32.75 126 ASP A CA 1
ATOM 1032 C C . ASP A 1 126 ? -5.442 18.889 -1.917 1.00 32.75 126 ASP A C 1
ATOM 1034 O O . ASP A 1 126 ? -5.277 17.742 -2.338 1.00 32.75 126 ASP A O 1
ATOM 1038 N N . LYS A 1 127 ? -4.584 19.450 -1.051 1.00 39.41 127 LYS A N 1
ATOM 1039 C CA . LYS A 1 127 ? -3.424 18.752 -0.452 1.00 39.41 127 LYS A CA 1
ATOM 1040 C C . LYS A 1 127 ? -3.821 17.482 0.327 1.00 39.41 127 LYS A C 1
ATOM 1042 O O . LYS A 1 127 ? -2.974 16.624 0.546 1.00 39.41 127 LYS A O 1
ATOM 1047 N N . GLU A 1 128 ? -5.096 17.327 0.681 1.00 36.59 128 GLU A N 1
ATOM 1048 C CA . GLU A 1 128 ? -5.659 16.145 1.351 1.00 36.59 128 GLU A CA 1
ATOM 1049 C C . GLU A 1 128 ? -5.926 14.967 0.395 1.00 36.59 128 GLU A C 1
ATOM 1051 O O . GLU A 1 128 ? -5.871 13.806 0.804 1.00 36.59 128 GLU A O 1
ATOM 1056 N N . SER A 1 129 ? -6.146 15.232 -0.899 1.00 37.44 129 SER A N 1
ATOM 1057 C CA . SER A 1 129 ? -6.451 14.192 -1.898 1.00 37.44 129 SER A CA 1
ATOM 1058 C C . SER A 1 129 ? -5.244 13.310 -2.259 1.00 37.44 129 SER A C 1
ATOM 1060 O O . SER A 1 129 ? -5.415 12.174 -2.703 1.00 37.44 129 SER A O 1
ATOM 1062 N N . ALA A 1 130 ? -4.023 13.791 -1.997 1.00 40.81 130 ALA A N 1
ATOM 1063 C CA . ALA A 1 130 ? -2.766 13.082 -2.248 1.00 40.81 130 ALA A CA 1
ATOM 1064 C C . ALA A 1 130 ? -2.429 11.998 -1.198 1.00 40.81 130 ALA A C 1
ATOM 1066 O O . ALA A 1 130 ? -1.478 11.243 -1.385 1.00 40.81 130 ALA A O 1
ATOM 1067 N N . LEU A 1 131 ? -3.194 11.896 -0.101 1.00 50.72 131 LEU A N 1
ATOM 1068 C CA . LEU A 1 131 ? -2.921 10.968 1.011 1.00 50.72 131 LEU A CA 1
ATOM 1069 C C . LEU A 1 131 ? -3.699 9.642 0.916 1.00 50.72 131 LEU A C 1
ATOM 1071 O O . LEU A 1 131 ? -3.555 8.770 1.777 1.00 50.72 131 LEU A O 1
ATOM 1075 N N . LYS A 1 132 ? -4.540 9.461 -0.111 1.00 52.53 132 LYS A N 1
ATOM 1076 C CA . LYS A 1 132 ? -5.489 8.342 -0.162 1.00 52.53 132 LYS A CA 1
ATOM 1077 C C . LYS A 1 132 ? -4.878 7.080 -0.774 1.00 52.53 132 LYS A C 1
ATOM 1079 O O . LYS A 1 132 ? -4.974 6.828 -1.974 1.00 52.53 132 LYS A O 1
ATOM 1084 N N . ILE A 1 133 ? -4.305 6.241 0.085 1.00 65.69 133 ILE A N 1
ATOM 1085 C CA . ILE A 1 133 ? -3.909 4.873 -0.263 1.00 65.69 133 ILE A CA 1
ATOM 1086 C C . ILE A 1 133 ? -5.163 3.988 -0.304 1.00 65.69 133 ILE A C 1
ATOM 1088 O O . ILE A 1 133 ? -5.818 3.799 0.716 1.00 65.69 133 ILE A O 1
ATOM 1092 N N . SER A 1 134 ? -5.512 3.435 -1.471 1.00 75.44 134 SER A N 1
ATOM 1093 C CA . SER A 1 134 ? -6.584 2.428 -1.569 1.00 75.44 134 SER A CA 1
ATOM 1094 C C . SER A 1 134 ? -6.012 1.014 -1.488 1.00 75.44 134 SER A C 1
ATOM 1096 O O . SER A 1 134 ? -5.112 0.644 -2.244 1.00 75.44 134 SER A O 1
ATOM 1098 N N . PHE A 1 135 ? -6.596 0.205 -0.602 1.00 79.00 135 PHE A N 1
ATOM 1099 C CA . PHE A 1 135 ? -6.317 -1.224 -0.475 1.00 79.00 135 PHE A CA 1
ATOM 1100 C C . PHE A 1 135 ? -7.422 -2.103 -1.075 1.00 79.00 135 PHE A C 1
ATOM 1102 O O . PHE A 1 135 ? -7.377 -3.318 -0.906 1.00 79.00 135 PHE A O 1
ATOM 1109 N N . ASP A 1 136 ? -8.396 -1.545 -1.800 1.00 77.12 136 ASP A N 1
ATOM 1110 C CA . ASP A 1 136 ? -9.621 -2.264 -2.194 1.00 77.12 136 ASP A CA 1
ATOM 1111 C C . ASP A 1 136 ? -9.330 -3.530 -3.008 1.00 77.12 136 ASP A C 1
ATOM 1113 O O . ASP A 1 136 ? -9.842 -4.613 -2.713 1.00 77.12 136 ASP A O 1
ATOM 1117 N N . SER A 1 137 ? -8.437 -3.429 -3.998 1.00 76.12 137 SER A N 1
ATOM 1118 C CA . SER A 1 137 ? -8.022 -4.588 -4.796 1.00 76.12 137 SER A CA 1
ATOM 1119 C C . SER A 1 137 ? -7.252 -5.616 -3.964 1.00 76.12 137 SER A C 1
ATOM 1121 O O . SER A 1 137 ? -7.403 -6.813 -4.201 1.00 76.12 137 SER A O 1
ATOM 1123 N N . TYR A 1 138 ? -6.432 -5.168 -3.008 1.00 79.94 138 TYR A N 1
ATOM 1124 C CA . TYR A 1 138 ? -5.657 -6.051 -2.135 1.00 79.94 138 TYR A CA 1
ATOM 1125 C C . TYR A 1 138 ? -6.574 -6.796 -1.159 1.00 79.94 138 TYR A C 1
ATOM 1127 O O . TYR A 1 138 ? -6.486 -8.015 -1.029 1.00 79.94 138 TYR A O 1
ATOM 1135 N N . ILE A 1 139 ? -7.508 -6.083 -0.528 1.00 80.94 139 ILE A N 1
ATOM 1136 C CA . ILE A 1 139 ? -8.510 -6.646 0.378 1.00 80.94 139 ILE A CA 1
ATOM 1137 C C . ILE A 1 139 ? -9.394 -7.640 -0.372 1.00 80.94 139 ILE A C 1
ATOM 1139 O O . ILE A 1 139 ? -9.608 -8.747 0.117 1.00 80.94 139 ILE A O 1
ATOM 1143 N N . SER A 1 140 ? -9.879 -7.273 -1.562 1.00 77.75 140 SER A N 1
ATOM 1144 C CA . SER A 1 140 ? -10.727 -8.143 -2.378 1.00 77.75 140 SER A CA 1
ATOM 1145 C C . SER A 1 140 ? -10.014 -9.447 -2.739 1.00 77.75 140 SER A C 1
ATOM 1147 O O . SER A 1 140 ? -10.576 -10.521 -2.526 1.00 77.75 140 SER A O 1
ATOM 1149 N N . ASP A 1 141 ? -8.759 -9.371 -3.193 1.00 79.50 141 ASP A N 1
ATOM 1150 C CA . ASP A 1 141 ? -7.940 -10.545 -3.515 1.00 79.50 141 ASP A CA 1
ATOM 1151 C C . ASP A 1 141 ? -7.709 -11.440 -2.286 1.00 79.50 141 ASP A C 1
ATOM 1153 O O . ASP A 1 141 ? -8.017 -12.634 -2.304 1.00 79.50 141 ASP A O 1
ATOM 1157 N N . LYS A 1 142 ? -7.248 -10.853 -1.175 1.00 81.94 142 LYS A N 1
ATOM 1158 C CA . LYS A 1 142 ? -6.915 -11.593 0.050 1.00 81.94 142 LYS A CA 1
ATOM 1159 C C . LYS A 1 142 ? -8.135 -12.191 0.749 1.00 81.94 142 LYS A C 1
ATOM 1161 O O . LYS A 1 142 ? -8.018 -13.266 1.335 1.00 81.94 142 LYS A O 1
ATOM 1166 N N . ALA A 1 143 ? -9.290 -11.532 0.687 1.00 85.69 143 ALA A N 1
ATOM 1167 C CA . ALA A 1 143 ? -10.522 -12.004 1.316 1.00 85.69 143 ALA A CA 1
ATOM 1168 C C . ALA A 1 143 ? -11.332 -12.973 0.432 1.00 85.69 143 ALA A C 1
ATOM 1170 O O . ALA A 1 143 ? -12.228 -13.642 0.943 1.00 85.69 143 ALA A O 1
ATOM 1171 N N . ARG A 1 144 ? -11.049 -13.075 -0.879 1.00 78.56 144 ARG A N 1
ATOM 1172 C CA . ARG A 1 144 ? -11.873 -13.827 -1.851 1.00 78.56 144 ARG A CA 1
ATOM 1173 C C . ARG A 1 144 ? -12.137 -15.281 -1.460 1.00 78.56 144 ARG A C 1
ATOM 1175 O O . ARG A 1 144 ? -13.240 -15.773 -1.671 1.00 78.56 144 ARG A O 1
ATOM 1182 N N . TRP A 1 145 ? -11.131 -15.949 -0.906 1.00 78.12 145 TRP A N 1
ATOM 1183 C CA . TRP A 1 145 ? -11.184 -17.365 -0.527 1.00 78.12 145 TRP A CA 1
ATOM 1184 C C . TRP A 1 145 ? -10.978 -17.573 0.973 1.00 78.12 145 TRP A C 1
ATOM 1186 O O . TRP A 1 145 ? -10.575 -18.650 1.411 1.00 78.12 145 TRP A O 1
ATOM 1196 N N . PHE A 1 146 ? -11.211 -16.529 1.769 1.00 80.69 146 PHE A N 1
ATOM 1197 C CA . PHE A 1 146 ? -11.043 -16.618 3.207 1.00 80.69 146 PHE A CA 1
ATOM 1198 C C . PHE A 1 146 ? -12.170 -17.454 3.830 1.00 80.69 146 PHE A C 1
ATOM 1200 O O . PHE A 1 146 ? -13.346 -17.114 3.713 1.00 80.69 146 PHE A O 1
ATOM 1207 N N . VAL A 1 147 ? -11.806 -18.540 4.517 1.00 78.19 147 VAL A N 1
ATOM 1208 C CA . VAL A 1 147 ? -12.737 -19.428 5.227 1.00 78.19 147 VAL A CA 1
ATOM 1209 C C . VAL A 1 147 ? -12.191 -19.807 6.606 1.00 78.19 147 VAL A C 1
ATOM 1211 O O . VAL A 1 147 ? -10.986 -19.988 6.792 1.00 78.19 147 VAL A O 1
ATOM 1214 N N . GLY A 1 148 ? -13.087 -19.964 7.583 1.00 80.88 148 GLY A N 1
ATOM 1215 C CA . GLY A 1 148 ? -12.748 -20.402 8.940 1.00 80.88 148 GLY A CA 1
ATOM 1216 C C . GLY A 1 148 ? -12.174 -19.304 9.847 1.00 80.88 148 GLY A C 1
ATOM 1217 O O . GLY A 1 148 ? -12.412 -18.119 9.648 1.00 80.88 148 GLY A O 1
ATOM 1218 N N . ARG A 1 149 ? -11.439 -19.720 10.894 1.00 81.50 149 ARG A N 1
ATOM 1219 C CA . ARG A 1 149 ? -10.835 -18.856 11.942 1.00 81.50 149 ARG A CA 1
ATOM 1220 C C . ARG A 1 149 ? -11.822 -18.058 12.804 1.00 81.50 149 ARG A C 1
ATOM 1222 O O . ARG A 1 149 ? -11.410 -17.120 13.484 1.00 81.50 149 ARG A O 1
ATOM 1229 N N . GLN A 1 150 ? -13.085 -18.480 12.859 1.00 81.44 150 GLN A N 1
ATOM 1230 C CA . GLN A 1 150 ? -14.107 -17.842 13.694 1.00 81.44 150 GLN A CA 1
ATOM 1231 C C . GLN A 1 150 ? -13.678 -17.732 15.164 1.00 81.44 150 GLN A C 1
ATOM 1233 O O . GLN A 1 150 ? -13.859 -16.691 15.782 1.00 81.44 150 GLN A O 1
ATOM 1238 N N . PHE A 1 151 ? -12.987 -18.747 15.688 1.00 79.69 151 PHE A N 1
ATOM 1239 C CA . PHE A 1 151 ? -12.458 -18.732 17.054 1.00 79.69 151 PHE A CA 1
ATOM 1240 C C . PHE A 1 151 ? -11.485 -17.567 17.335 1.00 79.69 151 PHE A C 1
ATOM 1242 O O . PHE A 1 151 ? -11.374 -17.129 18.478 1.00 79.69 151 PHE A O 1
ATOM 1249 N N . ILE A 1 152 ? -10.758 -17.076 16.318 1.00 80.50 152 ILE A N 1
ATOM 1250 C CA . ILE A 1 152 ? -9.861 -15.916 16.446 1.00 80.50 152 ILE A CA 1
ATOM 1251 C C . ILE A 1 152 ? -10.701 -14.645 16.536 1.00 80.50 152 ILE A C 1
ATOM 1253 O O . ILE A 1 152 ? -10.449 -13.820 17.410 1.00 80.50 152 ILE A O 1
ATOM 1257 N N . ILE A 1 153 ? -11.713 -14.517 15.672 1.00 82.00 153 ILE A N 1
ATOM 1258 C CA . ILE A 1 153 ? -12.665 -13.398 15.697 1.00 82.00 153 ILE A CA 1
ATOM 1259 C C . ILE A 1 153 ? -13.345 -13.333 17.065 1.00 82.00 153 ILE A C 1
ATOM 1261 O O . ILE A 1 153 ? -13.351 -12.284 17.687 1.00 82.00 153 ILE A O 1
ATOM 1265 N N . GLU A 1 154 ? -13.815 -14.463 17.591 1.00 82.12 154 GLU A N 1
ATOM 1266 C CA . GLU A 1 154 ? -14.453 -14.540 18.909 1.00 82.12 154 GLU A CA 1
ATOM 1267 C C . GLU A 1 154 ? -13.520 -14.170 20.071 1.00 82.12 154 GLU A C 1
ATOM 1269 O O . GLU A 1 154 ? -13.973 -13.636 21.082 1.00 82.12 154 GLU A O 1
ATOM 1274 N N . GLU A 1 155 ? -12.226 -14.494 19.992 1.00 79.81 155 GLU A N 1
ATOM 1275 C CA . GLU A 1 155 ? -11.256 -14.094 21.020 1.00 79.81 155 GLU A CA 1
ATOM 1276 C C . GLU A 1 155 ? -10.972 -12.588 20.951 1.00 79.81 155 GLU A C 1
ATOM 1278 O O . GLU A 1 155 ? -10.910 -11.932 21.990 1.00 79.81 155 GLU A O 1
ATOM 1283 N N . ILE A 1 156 ? -10.864 -12.036 19.739 1.00 80.25 156 ILE A N 1
ATOM 1284 C CA . ILE A 1 156 ? -10.723 -10.594 19.516 1.00 80.25 156 ILE A CA 1
ATOM 1285 C C . ILE A 1 156 ? -11.972 -9.859 20.011 1.00 80.25 156 ILE A C 1
ATOM 1287 O O . ILE A 1 156 ? -11.846 -8.918 20.786 1.00 80.25 156 ILE A O 1
ATOM 1291 N N . ASP A 1 157 ? -13.167 -10.326 19.653 1.00 82.94 157 ASP A N 1
ATOM 1292 C CA . ASP A 1 157 ? -14.436 -9.739 20.084 1.00 82.94 157 ASP A CA 1
ATOM 1293 C C . ASP A 1 157 ? -14.575 -9.797 21.611 1.00 82.94 157 ASP A C 1
ATOM 1295 O O . ASP A 1 157 ? -14.984 -8.818 22.233 1.00 82.94 157 ASP A O 1
ATOM 1299 N N . ARG A 1 158 ? -14.185 -10.907 22.253 1.00 82.25 158 ARG A N 1
ATOM 1300 C CA . ARG A 1 158 ? -14.161 -10.996 23.723 1.00 82.25 158 ARG A CA 1
ATOM 1301 C C . ARG A 1 158 ? -13.208 -9.990 24.352 1.00 82.25 158 ARG A C 1
ATOM 1303 O O . ARG A 1 158 ? -13.529 -9.437 25.399 1.00 82.25 158 ARG A O 1
ATOM 1310 N N . PHE A 1 159 ? -12.050 -9.764 23.741 1.00 79.12 159 PHE A N 1
ATOM 1311 C CA . PHE A 1 159 ? -11.095 -8.780 24.231 1.00 79.12 159 PHE A CA 1
ATOM 1312 C C . PHE A 1 159 ? -11.608 -7.345 24.056 1.00 79.12 159 PHE A C 1
ATOM 1314 O O . PHE A 1 159 ? -11.613 -6.588 25.023 1.00 79.12 159 PHE A O 1
ATOM 1321 N N . ILE A 1 160 ? -12.097 -6.996 22.862 1.00 78.62 160 ILE A N 1
ATOM 1322 C CA . ILE A 1 160 ? -12.616 -5.658 22.537 1.00 78.62 160 ILE A CA 1
ATOM 1323 C C . ILE A 1 160 ? -13.795 -5.288 23.445 1.00 78.62 160 ILE A C 1
ATOM 1325 O O . ILE A 1 160 ? -13.875 -4.157 23.922 1.00 78.62 160 ILE A O 1
ATOM 1329 N N . ASN A 1 161 ? -14.686 -6.247 23.711 1.00 81.50 161 ASN A N 1
ATOM 1330 C CA . ASN A 1 161 ? -15.905 -6.035 24.495 1.00 81.50 161 ASN A CA 1
ATOM 1331 C C . ASN A 1 161 ? -15.719 -6.267 26.007 1.00 81.50 161 ASN A C 1
ATOM 1333 O O . ASN A 1 161 ? -16.688 -6.231 26.768 1.00 81.50 161 ASN A O 1
ATOM 1337 N N . SER A 1 162 ? -14.493 -6.530 26.469 1.00 80.25 162 SER A N 1
ATOM 1338 C CA . SER A 1 162 ? -14.211 -6.737 27.889 1.00 80.25 162 SER A CA 1
ATOM 1339 C C . SER A 1 162 ? -14.326 -5.424 28.666 1.00 80.25 162 SER A C 1
ATOM 1341 O O . SER A 1 162 ? -13.620 -4.462 28.373 1.00 80.25 162 SER A O 1
ATOM 1343 N N . LYS A 1 163 ? -15.138 -5.408 29.733 1.00 73.31 163 LYS A N 1
ATOM 1344 C CA . LYS A 1 163 ? -15.319 -4.227 30.602 1.00 73.31 163 LYS A CA 1
ATOM 1345 C C . LYS A 1 163 ? -14.022 -3.762 31.278 1.00 73.31 163 LYS A C 1
ATOM 1347 O O . LYS A 1 163 ? -13.848 -2.570 31.486 1.00 73.31 163 LYS A O 1
ATOM 1352 N N . ASP A 1 164 ? -13.095 -4.681 31.546 1.00 71.25 164 ASP A N 1
ATOM 1353 C CA . ASP A 1 164 ? -11.810 -4.381 32.203 1.00 71.25 164 ASP A CA 1
ATOM 1354 C C . ASP A 1 164 ? -10.734 -3.815 31.248 1.00 71.25 164 ASP A C 1
ATOM 1356 O O . ASP A 1 164 ? -9.592 -3.556 31.656 1.00 71.25 164 ASP A O 1
ATOM 1360 N N . GLN A 1 165 ? -11.056 -3.689 29.954 1.00 67.00 165 GLN A N 1
ATOM 1361 C CA . GLN A 1 165 ? -10.115 -3.303 28.903 1.00 67.00 165 GLN A CA 1
ATOM 1362 C C . GLN A 1 165 ? -10.570 -2.010 28.224 1.00 67.00 165 GLN A C 1
ATOM 1364 O O . GLN A 1 165 ? -11.444 -1.984 27.356 1.00 67.00 165 GLN A O 1
ATOM 1369 N N . GLU A 1 166 ? -9.947 -0.901 28.616 1.00 71.81 166 GLU A N 1
ATOM 1370 C CA . GLU A 1 166 ? -10.204 0.402 28.004 1.00 71.81 166 GLU A CA 1
ATOM 1371 C C . GLU A 1 166 ? -9.451 0.590 26.679 1.00 71.81 166 GLU A C 1
ATOM 1373 O O . GLU A 1 166 ? -10.015 1.149 25.737 1.00 71.81 166 GLU A O 1
ATOM 1378 N N . SER A 1 167 ? -8.241 0.043 26.572 1.00 78.06 167 SER A N 1
ATOM 1379 C CA . SER A 1 167 ? -7.393 0.076 25.379 1.00 78.06 167 SER A CA 1
ATOM 1380 C C . SER A 1 167 ? -6.356 -1.051 25.413 1.00 78.06 167 SER A C 1
ATOM 1382 O O . SER A 1 167 ? -6.156 -1.693 26.450 1.00 78.06 167 SER A O 1
ATOM 1384 N N . GLY A 1 168 ? -5.703 -1.326 24.280 1.00 76.56 168 GLY A N 1
ATOM 1385 C CA . GLY A 1 168 ? -4.615 -2.302 24.235 1.00 76.56 168 GLY A CA 1
ATOM 1386 C C . GLY A 1 168 ? -4.183 -2.756 22.843 1.00 76.56 168 GLY A C 1
ATOM 1387 O O . GLY A 1 168 ? -4.732 -2.383 21.812 1.00 76.56 168 GLY A O 1
ATOM 1388 N N . TYR A 1 169 ? -3.175 -3.613 22.831 1.00 76.94 169 TYR A N 1
ATOM 1389 C CA . TYR A 1 169 ? -2.578 -4.202 21.647 1.00 76.94 169 TYR A CA 1
ATOM 1390 C C . TYR A 1 169 ? -2.930 -5.677 21.556 1.00 76.94 169 TYR A C 1
ATOM 1392 O O . TYR A 1 169 ? -2.730 -6.438 22.508 1.00 76.94 169 TYR A O 1
ATOM 1400 N N . VAL A 1 170 ? -3.389 -6.089 20.379 1.00 76.75 170 VAL A N 1
ATOM 1401 C CA . VAL A 1 170 ? -3.532 -7.495 20.026 1.00 76.75 170 VAL A CA 1
ATOM 1402 C C . VAL A 1 170 ? -2.476 -7.822 18.983 1.00 76.75 170 VAL A C 1
ATOM 1404 O O . VAL A 1 170 ? -2.350 -7.177 17.948 1.00 76.75 170 VAL A O 1
ATOM 1407 N N . ILE A 1 171 ? -1.691 -8.847 19.254 1.00 77.12 171 ILE A N 1
ATOM 1408 C CA . ILE A 1 171 ? -0.679 -9.354 18.341 1.00 77.12 171 ILE A CA 1
ATOM 1409 C C . ILE A 1 171 ? -1.031 -10.815 18.134 1.00 77.12 171 ILE A C 1
ATOM 1411 O O . ILE A 1 171 ? -0.840 -11.636 19.031 1.00 77.12 171 ILE A O 1
ATOM 1415 N N . ILE A 1 172 ? -1.574 -11.178 16.975 1.00 74.94 172 ILE A N 1
ATOM 1416 C CA . ILE A 1 172 ? -1.676 -12.614 16.640 1.00 74.94 172 ILE A CA 1
ATOM 1417 C C . ILE A 1 172 ? -0.241 -13.084 16.314 1.00 74.94 172 ILE A C 1
ATOM 1419 O O . ILE A 1 172 ? 0.658 -12.276 16.332 1.00 74.94 172 ILE A O 1
ATOM 1423 N N . LYS A 1 173 ? 0.103 -14.342 16.090 1.00 73.94 173 LYS A N 1
ATOM 1424 C CA . LYS A 1 173 ? 1.430 -14.788 15.613 1.00 73.94 173 LYS A CA 1
ATOM 1425 C C . LYS A 1 173 ? 1.215 -16.099 14.899 1.00 73.94 173 LYS A C 1
ATOM 1427 O O . LYS A 1 173 ? 0.427 -16.902 15.374 1.00 73.94 173 LYS A O 1
ATOM 1432 N N . GLY A 1 174 ? 1.890 -16.341 13.786 1.00 72.06 174 GLY A N 1
ATOM 1433 C CA . GLY A 1 174 ? 1.735 -17.601 13.066 1.00 72.06 174 GLY A CA 1
ATOM 1434 C C . GLY A 1 174 ? 2.720 -17.734 11.923 1.00 72.06 174 GLY A C 1
ATOM 1435 O O . GLY A 1 174 ? 3.322 -16.742 11.502 1.00 72.06 174 GLY A O 1
ATOM 1436 N N . GLU A 1 175 ? 2.866 -18.951 11.418 1.00 70.44 175 GLU A N 1
ATOM 1437 C CA . GLU A 1 175 ? 3.797 -19.284 10.339 1.00 70.44 175 GLU A CA 1
ATOM 1438 C C . GLU A 1 175 ? 3.512 -18.467 9.058 1.00 70.44 175 GLU A C 1
ATOM 1440 O O . GLU A 1 175 ? 2.369 -18.044 8.821 1.00 70.44 175 GLU A O 1
ATOM 1445 N N . PRO A 1 176 ? 4.529 -18.144 8.239 1.00 71.94 176 PRO A N 1
ATOM 1446 C CA . PRO A 1 176 ? 4.319 -17.559 6.915 1.00 71.94 176 PRO A CA 1
ATOM 1447 C C . PRO A 1 176 ? 3.309 -18.376 6.099 1.00 71.94 176 PRO A C 1
ATOM 1449 O O . PRO A 1 176 ? 3.241 -19.592 6.224 1.00 71.94 176 PRO A O 1
ATOM 1452 N N . GLY A 1 177 ? 2.476 -17.706 5.303 1.00 74.25 177 GLY A N 1
ATOM 1453 C CA . GLY A 1 177 ? 1.465 -18.385 4.481 1.00 74.25 177 GLY A CA 1
ATOM 1454 C C . GLY A 1 177 ? 0.216 -18.890 5.222 1.00 74.25 177 GLY A C 1
ATOM 1455 O O . GLY A 1 177 ? -0.756 -19.230 4.563 1.00 74.25 177 GLY A O 1
ATOM 1456 N N . ILE A 1 178 ? 0.154 -18.842 6.562 1.00 78.62 178 ILE A N 1
ATOM 1457 C CA . ILE A 1 178 ? -0.999 -19.346 7.348 1.00 78.62 178 ILE A CA 1
ATOM 1458 C C . ILE A 1 178 ? -2.307 -18.529 7.195 1.00 78.62 178 ILE A C 1
ATOM 1460 O O . ILE A 1 178 ? -3.318 -18.846 7.824 1.00 78.62 178 ILE A O 1
ATOM 1464 N N . GLY A 1 179 ? -2.289 -17.460 6.386 1.00 80.06 179 GLY A N 1
ATOM 1465 C CA . GLY A 1 179 ? -3.470 -16.647 6.066 1.00 80.06 179 GLY A CA 1
ATOM 1466 C C . GLY A 1 179 ? -3.713 -15.423 6.960 1.00 80.06 179 GLY A C 1
ATOM 1467 O O . GLY A 1 179 ? -4.851 -14.988 7.081 1.00 80.06 179 GLY A O 1
ATOM 1468 N N . LYS A 1 180 ? -2.678 -14.841 7.584 1.00 82.88 180 LYS A N 1
ATOM 1469 C CA . LYS A 1 180 ? -2.815 -13.669 8.482 1.00 82.88 180 LYS A CA 1
ATOM 1470 C C . LYS A 1 180 ? -3.322 -12.415 7.756 1.00 82.88 180 LYS A C 1
ATOM 1472 O O . LYS A 1 180 ? -4.326 -11.850 8.168 1.00 82.88 180 LYS A O 1
ATOM 1477 N N . SER A 1 181 ? -2.715 -12.058 6.625 1.00 83.12 181 SER A N 1
ATOM 1478 C CA . SER A 1 181 ? -3.177 -10.939 5.792 1.00 83.12 181 SER A CA 1
ATOM 1479 C C . SER A 1 181 ? -4.594 -11.163 5.256 1.00 83.12 181 SER A C 1
ATOM 1481 O O . SER A 1 181 ? -5.387 -10.233 5.190 1.00 83.12 181 SER A O 1
ATOM 1483 N N . ALA A 1 182 ? -4.943 -12.413 4.925 1.00 85.75 182 ALA A N 1
ATOM 1484 C CA . ALA A 1 182 ? -6.295 -12.786 4.507 1.00 85.75 182 ALA A CA 1
ATOM 1485 C C . ALA A 1 182 ? -7.316 -12.627 5.647 1.00 85.75 182 ALA A C 1
ATOM 1487 O O . ALA A 1 182 ? -8.402 -12.097 5.431 1.00 85.75 182 ALA A O 1
ATOM 1488 N N . PHE A 1 183 ? -6.939 -13.000 6.873 1.00 87.06 183 PHE A N 1
ATOM 1489 C CA . PHE A 1 183 ? -7.738 -12.758 8.074 1.00 87.06 183 PHE A CA 1
ATOM 1490 C C . PHE A 1 183 ? -7.961 -11.259 8.323 1.00 87.06 183 PHE A C 1
ATOM 1492 O O . PHE A 1 183 ? -9.089 -10.837 8.565 1.00 87.06 183 PHE A O 1
ATOM 1499 N N . MET A 1 184 ? -6.914 -10.436 8.210 1.00 87.56 184 MET A N 1
ATOM 1500 C CA . MET A 1 184 ? -7.035 -8.982 8.372 1.00 87.56 184 MET A CA 1
ATOM 1501 C C . MET A 1 184 ? -7.901 -8.360 7.274 1.00 87.56 184 MET A C 1
ATOM 1503 O O . MET A 1 184 ? -8.802 -7.587 7.585 1.00 87.56 184 MET A O 1
ATOM 1507 N N . ALA A 1 185 ? -7.711 -8.753 6.011 1.00 88.06 185 ALA A N 1
ATOM 1508 C CA . ALA A 1 185 ? -8.566 -8.332 4.900 1.00 88.06 185 ALA A CA 1
ATOM 1509 C C . ALA A 1 185 ? -10.042 -8.693 5.136 1.00 88.06 185 ALA A C 1
ATOM 1511 O O . ALA A 1 185 ? -10.928 -7.880 4.873 1.00 88.06 185 ALA A O 1
ATOM 1512 N N . GLN A 1 186 ? -10.318 -9.874 5.698 1.00 88.88 186 GLN A N 1
ATOM 1513 C CA . GLN A 1 186 ? -11.674 -10.264 6.074 1.00 88.88 186 GLN A CA 1
ATOM 1514 C C . GLN A 1 186 ? -12.253 -9.367 7.177 1.00 88.88 186 GLN A C 1
ATOM 1516 O O . GLN A 1 186 ? -13.423 -8.988 7.096 1.00 88.88 186 GLN A O 1
ATOM 1521 N N . LEU A 1 187 ? -11.470 -9.003 8.197 1.00 87.50 187 LEU A N 1
ATOM 1522 C CA . LEU A 1 187 ? -11.917 -8.072 9.240 1.00 87.50 187 LEU A CA 1
ATOM 1523 C C . LEU A 1 187 ? -12.214 -6.682 8.668 1.00 87.50 187 LEU A C 1
ATOM 1525 O O . LEU A 1 187 ? -13.250 -6.111 8.995 1.00 87.50 187 LEU A O 1
ATOM 1529 N N . VAL A 1 188 ? -11.373 -6.172 7.762 1.00 90.12 188 VAL A N 1
ATOM 1530 C CA . VAL A 1 188 ? -11.645 -4.906 7.061 1.00 90.12 188 VAL A CA 1
ATOM 1531 C C . VAL A 1 188 ? -12.958 -4.996 6.288 1.00 90.12 188 VAL A C 1
ATOM 1533 O O . VAL A 1 188 ? -13.841 -4.166 6.478 1.00 90.12 188 VAL A O 1
ATOM 1536 N N . LYS A 1 189 ? -13.126 -6.041 5.471 1.00 86.94 189 LYS A N 1
ATOM 1537 C CA . LYS A 1 189 ? -14.317 -6.224 4.635 1.00 86.94 189 LYS A CA 1
ATOM 1538 C C . LYS A 1 189 ? -15.605 -6.382 5.449 1.00 86.94 189 LYS A C 1
ATOM 1540 O O . LYS A 1 189 ? -16.651 -5.905 5.026 1.00 86.94 189 LYS A O 1
ATOM 1545 N N . SER A 1 190 ? -15.547 -7.077 6.585 1.00 85.31 190 SER A N 1
ATOM 1546 C CA . SER A 1 190 ? -16.733 -7.395 7.396 1.00 85.31 190 SER A CA 1
ATOM 1547 C C . SER A 1 190 ? -17.066 -6.353 8.464 1.00 85.31 190 SER A C 1
ATOM 1549 O O . SER A 1 190 ? -18.227 -6.251 8.850 1.00 85.31 190 SER A O 1
ATOM 1551 N N . ARG A 1 191 ? -16.079 -5.597 8.960 1.00 84.44 191 ARG A N 1
ATOM 1552 C CA . ARG A 1 191 ? -16.252 -4.657 10.083 1.00 84.44 191 ARG A CA 1
ATOM 1553 C C . ARG A 1 191 ? -15.930 -3.202 9.738 1.00 84.44 191 ARG A C 1
ATOM 1555 O O . ARG A 1 191 ? -16.224 -2.328 10.545 1.00 84.44 191 ARG A O 1
ATOM 1562 N N . GLY A 1 192 ? -15.316 -2.929 8.586 1.00 86.31 192 GLY A N 1
ATOM 1563 C CA . GLY A 1 192 ? -14.940 -1.568 8.186 1.00 86.31 192 GLY A CA 1
ATOM 1564 C C . GLY A 1 192 ? -13.913 -0.924 9.123 1.00 86.31 192 GLY A C 1
ATOM 1565 O O . GLY A 1 192 ? -13.950 0.286 9.348 1.00 86.31 192 GLY A O 1
ATOM 1566 N N . TYR A 1 193 ? -13.036 -1.728 9.733 1.00 89.12 193 TYR A N 1
ATOM 1567 C CA . TYR A 1 193 ? -11.995 -1.207 10.615 1.00 89.12 193 TYR A CA 1
ATOM 1568 C C . TYR A 1 193 ? -10.985 -0.353 9.850 1.00 89.12 193 TYR A C 1
ATOM 1570 O O . TYR A 1 193 ? -10.685 -0.607 8.679 1.00 89.12 193 TYR A O 1
ATOM 1578 N N . ILE A 1 194 ? -10.439 0.643 10.552 1.00 90.06 194 ILE A N 1
ATOM 1579 C CA . ILE A 1 194 ? -9.321 1.432 10.043 1.00 90.06 194 ILE A CA 1
ATOM 1580 C C . ILE A 1 194 ? -8.139 0.489 9.872 1.00 90.06 194 ILE A C 1
ATOM 1582 O O . ILE A 1 194 ? -7.922 -0.391 10.707 1.00 90.06 194 ILE A O 1
ATOM 1586 N N . HIS A 1 195 ? -7.400 0.615 8.777 1.00 90.38 195 HIS A N 1
ATOM 1587 C CA . HIS A 1 195 ? -6.408 -0.395 8.437 1.00 90.38 195 HIS A CA 1
ATOM 1588 C C . HIS A 1 195 ? -5.240 0.140 7.625 1.00 90.38 195 HIS A C 1
ATOM 1590 O O . HIS A 1 195 ? -5.391 1.061 6.832 1.00 90.38 195 HIS A O 1
ATOM 1596 N N . HIS A 1 196 ? -4.090 -0.506 7.754 1.00 87.56 196 HIS A N 1
ATOM 1597 C CA . HIS A 1 196 ? -2.946 -0.330 6.877 1.00 87.56 196 HIS A CA 1
ATOM 1598 C C . HIS A 1 196 ? -2.332 -1.690 6.552 1.00 87.56 196 HIS A C 1
ATOM 1600 O O . HIS A 1 196 ? -2.167 -2.527 7.441 1.00 87.56 196 HIS A O 1
ATOM 1606 N N . PHE A 1 197 ? -1.984 -1.904 5.286 1.00 84.50 197 PHE A N 1
ATOM 1607 C CA . PHE A 1 197 ? -1.235 -3.078 4.859 1.00 84.50 197 PHE A CA 1
ATOM 1608 C C . PHE A 1 197 ? 0.130 -2.636 4.358 1.00 84.50 197 PHE A C 1
ATOM 1610 O O . PHE A 1 197 ? 0.198 -1.867 3.397 1.00 84.50 197 PHE A O 1
ATOM 1617 N N . ASN A 1 198 ? 1.202 -3.160 4.956 1.00 75.56 198 ASN A N 1
ATOM 1618 C CA . ASN A 1 198 ? 2.502 -3.057 4.313 1.00 75.56 198 ASN A CA 1
ATOM 1619 C C . ASN A 1 198 ? 2.546 -4.056 3.152 1.00 75.56 198 ASN A C 1
ATOM 1621 O O . ASN A 1 198 ? 2.353 -5.256 3.332 1.00 75.56 198 ASN A O 1
ATOM 1625 N N . VAL A 1 199 ? 2.741 -3.548 1.940 1.00 71.75 199 VAL A N 1
ATOM 1626 C CA . VAL A 1 199 ? 2.823 -4.346 0.719 1.00 71.75 199 VAL A CA 1
ATOM 1627 C C . VAL A 1 199 ? 4.130 -3.985 0.031 1.00 71.75 199 VAL A C 1
ATOM 1629 O O . VAL A 1 199 ? 4.167 -3.105 -0.832 1.00 71.75 199 VAL A O 1
ATOM 1632 N N . ALA A 1 200 ? 5.217 -4.679 0.385 1.00 60.00 200 ALA A N 1
ATOM 1633 C CA . ALA A 1 200 ? 6.555 -4.375 -0.131 1.00 60.00 200 ALA A CA 1
ATOM 1634 C C . ALA A 1 200 ? 6.631 -4.411 -1.671 1.00 60.00 200 ALA A C 1
ATOM 1636 O O . ALA A 1 200 ? 7.312 -3.603 -2.296 1.00 60.00 200 ALA A O 1
ATOM 1637 N N . LEU A 1 201 ? 5.874 -5.303 -2.325 1.00 57.53 201 LEU A N 1
ATOM 1638 C CA . LEU A 1 201 ? 5.772 -5.347 -3.796 1.00 57.53 201 LEU A CA 1
ATOM 1639 C C . LEU A 1 201 ? 5.155 -4.0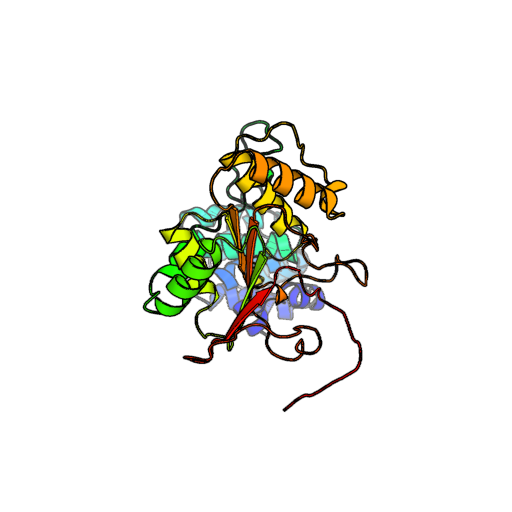82 -4.408 1.00 57.53 201 LEU A C 1
ATOM 1641 O O . LEU A 1 201 ? 5.320 -3.836 -5.602 1.00 57.53 201 LEU A O 1
ATOM 1645 N N . GLN A 1 202 ? 4.420 -3.311 -3.613 1.00 54.22 202 GLN A N 1
ATOM 1646 C CA . GLN A 1 202 ? 3.801 -2.063 -4.023 1.00 54.22 202 GLN A CA 1
ATOM 1647 C C . GLN A 1 202 ? 4.540 -0.827 -3.494 1.00 54.22 202 GLN A C 1
ATOM 1649 O O . GLN A 1 202 ? 4.086 0.271 -3.810 1.00 54.22 202 GLN A O 1
ATOM 1654 N N . SER A 1 203 ? 5.661 -1.000 -2.780 1.00 63.09 203 SER A N 1
ATOM 1655 C CA . SER A 1 203 ? 6.404 0.058 -2.072 1.00 63.09 203 SER A CA 1
ATOM 1656 C C . SER A 1 203 ? 5.566 0.806 -1.028 1.00 63.09 203 SER A C 1
ATOM 1658 O O . SER A 1 203 ? 5.876 1.935 -0.667 1.00 63.09 203 SER A O 1
ATOM 1660 N N . ILE A 1 204 ? 4.489 0.180 -0.543 1.00 67.44 204 ILE A N 1
ATOM 1661 C CA . ILE A 1 204 ? 3.674 0.691 0.562 1.00 67.44 204 ILE A CA 1
ATOM 1662 C C . ILE A 1 204 ? 4.233 0.052 1.824 1.00 67.44 204 ILE A C 1
ATOM 1664 O O . ILE A 1 204 ? 3.719 -0.958 2.284 1.00 67.44 204 ILE A O 1
ATOM 1668 N N . ASN A 1 205 ? 5.374 0.532 2.295 1.00 67.56 205 ASN A N 1
ATOM 1669 C CA . ASN A 1 205 ? 6.069 -0.076 3.428 1.00 67.56 205 ASN A CA 1
ATOM 1670 C C . ASN A 1 205 ? 6.952 0.929 4.180 1.00 67.56 205 ASN A C 1
ATOM 1672 O O . ASN A 1 205 ? 7.948 0.543 4.779 1.00 67.56 205 ASN A O 1
ATOM 1676 N N . THR A 1 206 ? 6.606 2.215 4.138 1.00 74.12 206 THR A N 1
ATOM 1677 C CA . THR A 1 206 ? 7.313 3.267 4.882 1.00 74.12 206 THR A CA 1
ATOM 1678 C C . THR A 1 206 ? 6.422 3.809 5.990 1.00 74.12 206 THR A C 1
ATOM 1680 O O . THR A 1 206 ? 5.190 3.716 5.924 1.00 74.12 206 THR A O 1
ATOM 1683 N N . VAL A 1 207 ? 7.032 4.423 7.003 1.00 74.50 207 VAL A N 1
ATOM 1684 C CA . VAL A 1 207 ? 6.284 5.024 8.118 1.00 74.50 207 VAL A CA 1
ATOM 1685 C C . VAL A 1 207 ? 5.374 6.142 7.622 1.00 74.50 207 VAL A C 1
ATOM 1687 O O . VAL A 1 207 ? 4.233 6.263 8.067 1.00 74.50 207 VAL A O 1
ATOM 1690 N N . ARG A 1 208 ? 5.836 6.898 6.623 1.00 77.88 208 ARG A N 1
ATOM 1691 C CA . ARG A 1 208 ? 5.041 7.923 5.951 1.00 77.88 208 ARG A CA 1
ATOM 1692 C C . ARG A 1 208 ? 3.776 7.349 5.318 1.00 77.88 208 ARG A C 1
ATOM 1694 O O . ARG A 1 208 ? 2.707 7.920 5.510 1.00 77.88 208 ARG A O 1
ATOM 1701 N N . HIS A 1 209 ? 3.867 6.226 4.600 1.00 79.44 209 HIS A N 1
ATOM 1702 C CA . HIS A 1 209 ? 2.691 5.583 4.004 1.00 79.44 209 HIS A CA 1
ATOM 1703 C C . HIS A 1 209 ? 1.691 5.122 5.063 1.00 79.44 209 HIS A C 1
ATOM 1705 O O . HIS A 1 209 ? 0.484 5.295 4.888 1.00 79.44 209 HIS A O 1
ATOM 1711 N N . PHE A 1 210 ? 2.189 4.561 6.165 1.00 83.50 210 PHE A N 1
ATOM 1712 C CA . PHE A 1 210 ? 1.358 4.199 7.303 1.00 83.50 210 PHE A CA 1
ATOM 1713 C C . PHE A 1 210 ? 0.627 5.419 7.875 1.00 83.50 210 PHE A C 1
ATOM 1715 O O . PHE A 1 210 ? -0.604 5.416 7.930 1.00 83.50 210 PHE A O 1
ATOM 1722 N N . LEU A 1 211 ? 1.363 6.471 8.243 1.00 81.94 211 LEU A N 1
ATOM 1723 C CA . LEU A 1 211 ? 0.797 7.671 8.857 1.00 81.94 211 LEU A CA 1
ATOM 1724 C C . LEU A 1 211 ? -0.184 8.384 7.927 1.00 81.94 211 LEU A C 1
ATOM 1726 O O . LEU A 1 211 ? -1.286 8.693 8.361 1.00 81.94 211 LEU A O 1
ATOM 1730 N N . ALA A 1 212 ? 0.167 8.579 6.653 1.00 82.12 212 ALA A N 1
ATOM 1731 C CA . ALA A 1 212 ? -0.697 9.223 5.660 1.00 82.12 212 ALA A CA 1
ATOM 1732 C C . ALA A 1 212 ? -2.044 8.502 5.516 1.00 82.12 212 ALA A C 1
ATOM 1734 O O . ALA A 1 212 ? -3.108 9.122 5.513 1.00 82.12 212 ALA A O 1
ATOM 1735 N N . ASN A 1 213 ? -2.004 7.172 5.451 1.00 85.81 213 ASN A N 1
ATOM 1736 C CA . ASN A 1 213 ? -3.199 6.358 5.307 1.00 85.81 213 ASN A CA 1
ATOM 1737 C C . ASN A 1 213 ? -4.066 6.347 6.578 1.00 85.81 213 ASN A C 1
ATOM 1739 O O . ASN A 1 213 ? -5.285 6.480 6.485 1.00 85.81 213 ASN A O 1
ATOM 1743 N N . ILE A 1 214 ? -3.458 6.201 7.762 1.00 87.44 214 ILE A N 1
ATOM 1744 C CA . ILE A 1 214 ? -4.199 6.256 9.032 1.00 87.44 214 ILE A CA 1
ATOM 1745 C C . ILE A 1 214 ? -4.793 7.649 9.251 1.00 87.44 214 ILE A C 1
ATOM 1747 O O . ILE A 1 214 ? -5.964 7.746 9.613 1.00 87.44 214 ILE A O 1
ATOM 1751 N N . TYR A 1 215 ? -4.027 8.703 8.960 1.00 87.56 215 TYR A N 1
ATOM 1752 C CA . TYR A 1 215 ? -4.488 10.088 8.968 1.00 87.56 215 TYR A CA 1
ATOM 1753 C C . TYR A 1 215 ? -5.731 10.252 8.099 1.00 87.56 215 TYR A C 1
ATOM 1755 O O . TYR A 1 215 ? -6.791 10.575 8.624 1.00 87.56 215 TYR A O 1
ATOM 1763 N N . SER A 1 216 ? -5.638 9.907 6.811 1.00 86.12 216 SER A N 1
ATOM 1764 C CA . SER A 1 216 ? -6.753 10.032 5.867 1.00 86.12 216 SER A CA 1
ATOM 1765 C C . SER A 1 216 ? -8.006 9.270 6.319 1.00 86.12 216 SER A C 1
ATOM 1767 O O . SER A 1 216 ? -9.114 9.796 6.218 1.00 86.12 216 SER A O 1
ATOM 1769 N N . GLN A 1 217 ? -7.860 8.048 6.846 1.00 89.12 217 GLN A N 1
ATOM 1770 C CA . GLN A 1 217 ? -9.002 7.254 7.308 1.00 89.12 217 GLN A CA 1
ATOM 1771 C C . GLN A 1 217 ? -9.647 7.819 8.577 1.00 89.12 217 GLN A C 1
ATOM 1773 O O . GLN A 1 217 ? -10.874 7.819 8.672 1.00 89.12 217 GLN A O 1
ATOM 1778 N N . ILE A 1 218 ? -8.854 8.285 9.546 1.00 89.00 218 ILE A N 1
ATOM 1779 C CA . ILE A 1 218 ? -9.382 8.844 10.794 1.00 89.00 218 ILE A CA 1
ATOM 1780 C C . ILE A 1 218 ? -10.047 10.198 10.528 1.00 89.00 218 ILE A C 1
ATOM 1782 O O . ILE A 1 218 ? -11.205 10.371 10.907 1.00 89.00 218 ILE A O 1
ATOM 1786 N N . THR A 1 219 ? -9.372 11.127 9.843 1.00 88.12 219 THR A N 1
ATOM 1787 C CA . THR A 1 219 ? -9.937 12.459 9.573 1.00 88.12 219 THR A CA 1
ATOM 1788 C C . THR A 1 219 ? -11.211 12.365 8.746 1.00 88.12 219 THR A C 1
ATOM 1790 O O . THR A 1 219 ? -12.200 13.001 9.090 1.00 88.12 219 THR A O 1
ATOM 1793 N N . SER A 1 220 ? -11.253 11.484 7.740 1.00 86.38 220 SER A N 1
ATOM 1794 C CA . SER A 1 220 ? -12.470 11.260 6.947 1.00 86.38 220 SER A CA 1
ATOM 1795 C C . SER A 1 220 ? -13.605 10.630 7.762 1.00 86.38 220 SER A C 1
ATOM 1797 O O . SER A 1 220 ? -14.770 10.937 7.530 1.00 86.38 220 SER A O 1
ATOM 1799 N N . LYS A 1 221 ? -13.295 9.712 8.689 1.00 86.75 221 LYS A N 1
ATOM 1800 C CA . LYS A 1 221 ? -14.311 8.996 9.479 1.00 86.75 221 LYS A CA 1
ATOM 1801 C C . LYS A 1 221 ? -14.931 9.865 10.574 1.00 86.75 221 LYS A C 1
ATOM 1803 O O . LYS A 1 221 ? -16.101 9.670 10.889 1.00 86.75 221 LYS A O 1
ATOM 1808 N N . PHE A 1 222 ? -14.149 10.773 11.150 1.00 85.81 222 PHE A N 1
ATOM 1809 C CA . PHE A 1 222 ? -14.541 11.607 12.289 1.00 85.81 222 PHE A CA 1
ATOM 1810 C C . PHE A 1 222 ? -14.659 13.104 11.942 1.00 85.81 222 PHE A C 1
ATOM 1812 O O . PHE A 1 222 ? -14.883 13.914 12.825 1.00 85.81 222 PHE A O 1
ATOM 1819 N N . ASP A 1 223 ? -14.517 13.492 10.670 1.00 84.12 223 ASP A N 1
ATOM 1820 C CA . ASP A 1 223 ? -14.555 14.896 10.212 1.00 84.12 223 ASP A CA 1
ATOM 1821 C C . ASP A 1 223 ? -13.594 15.829 10.987 1.00 84.12 223 ASP A C 1
ATOM 1823 O O . ASP A 1 223 ? -13.903 16.985 11.277 1.00 84.12 223 ASP A O 1
ATOM 1827 N N . ILE A 1 224 ? -12.406 15.322 11.343 1.00 82.88 224 ILE A N 1
ATOM 1828 C CA . ILE A 1 224 ? -11.389 16.082 12.088 1.00 82.88 224 ILE A CA 1
ATOM 1829 C C . ILE A 1 224 ? -10.688 17.054 11.135 1.00 82.88 224 ILE A C 1
ATOM 1831 O O . ILE A 1 224 ? -9.977 16.620 10.229 1.00 82.88 224 ILE A O 1
ATOM 1835 N N . LYS A 1 225 ? -10.848 18.361 11.378 1.00 80.94 225 LYS A N 1
ATOM 1836 C CA . LYS A 1 225 ? -10.268 19.450 10.563 1.00 80.94 225 LYS A CA 1
ATOM 1837 C C . LYS A 1 225 ? -9.146 20.221 11.258 1.00 80.94 225 LYS A C 1
ATOM 1839 O O . LYS A 1 225 ? -8.321 20.837 10.591 1.00 80.94 225 LYS A O 1
ATOM 1844 N N . ASP A 1 226 ? -9.086 20.155 12.585 1.00 78.44 226 ASP A N 1
ATOM 1845 C CA . ASP A 1 226 ? -8.200 21.000 13.397 1.00 78.44 226 ASP A CA 1
ATOM 1846 C C . ASP A 1 226 ? -6.783 20.424 13.584 1.00 78.44 226 ASP A C 1
ATOM 1848 O O . ASP A 1 226 ? -5.926 21.056 14.201 1.00 78.44 226 ASP A O 1
ATOM 1852 N N . ILE A 1 227 ? -6.510 19.237 13.030 1.00 79.75 227 ILE A N 1
ATOM 1853 C CA . ILE A 1 227 ? -5.193 18.584 13.065 1.00 79.75 227 ILE A CA 1
ATOM 1854 C C . ILE A 1 227 ? -4.641 18.538 11.634 1.00 79.75 227 ILE A C 1
ATOM 1856 O O . ILE A 1 227 ? -4.913 17.573 10.914 1.00 79.75 227 ILE A O 1
ATOM 1860 N N . PRO A 1 228 ? -3.887 19.552 11.176 1.00 76.00 228 PRO A N 1
ATOM 1861 C CA . PRO A 1 228 ? -3.360 19.573 9.818 1.00 76.00 228 PRO A CA 1
ATOM 1862 C C . PRO A 1 228 ? -2.216 18.569 9.639 1.00 76.00 228 PRO A C 1
ATOM 1864 O O . PRO A 1 228 ? -1.374 18.389 10.518 1.00 76.00 228 PRO A O 1
ATOM 1867 N N . TRP A 1 229 ? -2.142 17.956 8.457 1.00 76.88 229 TRP A N 1
ATOM 1868 C CA . TRP A 1 229 ? -0.960 17.202 8.043 1.00 76.88 229 TRP A CA 1
ATOM 1869 C C . TRP A 1 229 ? 0.251 18.136 7.916 1.00 76.88 229 TRP A C 1
ATOM 1871 O O . TRP A 1 229 ? 0.181 19.155 7.223 1.00 76.88 229 TRP A O 1
ATOM 1881 N N . SER A 1 230 ? 1.388 17.759 8.505 1.00 69.38 230 SER A N 1
ATOM 1882 C CA . SER A 1 230 ? 2.680 18.377 8.204 1.00 69.38 230 SER A CA 1
ATOM 1883 C C . SER A 1 230 ? 3.759 17.322 7.981 1.00 69.38 230 SER A C 1
ATOM 1885 O O . SER A 1 230 ? 3.774 16.261 8.606 1.00 69.38 230 SER A O 1
ATOM 1887 N N . GLU A 1 231 ? 4.681 17.622 7.067 1.00 65.06 231 GLU A N 1
ATOM 1888 C CA . GLU A 1 231 ? 5.811 16.743 6.755 1.00 65.06 231 GLU A CA 1
ATOM 1889 C C . GLU A 1 231 ? 6.781 16.622 7.938 1.00 65.06 231 GLU A C 1
ATOM 1891 O O . GLU A 1 231 ? 7.411 15.581 8.105 1.00 65.06 231 GLU A O 1
ATOM 1896 N N . GLU A 1 232 ? 6.872 17.642 8.800 1.00 60.19 232 GLU A N 1
ATOM 1897 C CA . GLU A 1 232 ? 7.652 17.545 10.036 1.00 60.19 232 GLU A CA 1
ATOM 1898 C C . GLU A 1 232 ? 6.996 16.604 11.055 1.00 60.19 232 GLU A C 1
ATOM 1900 O O . GLU A 1 232 ? 7.687 15.768 11.634 1.00 60.19 232 GLU A O 1
ATOM 1905 N N . ALA A 1 233 ? 5.671 16.671 11.222 1.00 57.84 233 ALA A N 1
ATOM 1906 C CA . ALA A 1 233 ? 4.938 15.849 12.188 1.00 57.84 233 ALA A CA 1
ATOM 1907 C C . ALA A 1 233 ? 4.760 14.390 11.729 1.00 57.84 233 ALA A C 1
ATOM 1909 O O . ALA A 1 233 ? 4.442 13.516 12.527 1.00 57.84 233 ALA A O 1
ATOM 1910 N N . ALA A 1 234 ? 5.010 14.090 10.450 1.00 58.12 234 ALA A N 1
ATOM 1911 C CA . ALA A 1 234 ? 5.128 12.717 9.962 1.00 58.12 234 ALA A CA 1
ATOM 1912 C C . ALA A 1 234 ? 6.440 12.027 10.406 1.00 58.12 234 ALA A C 1
ATOM 1914 O O . ALA A 1 234 ? 6.579 10.813 10.242 1.00 58.12 234 ALA A O 1
ATOM 1915 N N . ASN A 1 235 ? 7.396 12.780 10.970 1.00 62.28 235 ASN A N 1
ATOM 1916 C CA . ASN A 1 235 ? 8.705 12.280 11.404 1.00 62.28 235 ASN A CA 1
ATOM 1917 C C . ASN A 1 235 ? 8.834 12.098 12.924 1.00 62.28 235 ASN A C 1
ATOM 1919 O O . ASN A 1 235 ? 9.851 11.573 13.394 1.00 62.28 235 ASN A O 1
ATOM 1923 N N . ASP A 1 236 ? 7.833 12.512 13.700 1.00 61.25 236 ASP A N 1
ATOM 1924 C CA . ASP A 1 236 ? 7.742 12.253 15.129 1.00 61.25 236 ASP A CA 1
ATOM 1925 C C . ASP A 1 236 ? 6.349 11.709 15.485 1.00 61.25 236 ASP A C 1
ATOM 1927 O O . ASP A 1 236 ? 5.346 11.979 14.838 1.00 61.25 236 ASP A O 1
ATOM 1931 N N . GLY A 1 237 ? 6.255 10.844 16.494 1.00 66.62 237 GLY A N 1
ATOM 1932 C CA . GLY A 1 237 ? 4.990 10.176 16.833 1.00 66.62 237 GLY A CA 1
ATOM 1933 C C . GLY A 1 237 ? 3.876 11.081 17.359 1.00 66.62 237 GLY A C 1
ATOM 1934 O O . GLY A 1 237 ? 2.853 10.571 17.814 1.00 66.62 237 GLY A O 1
ATOM 1935 N N . VAL A 1 238 ? 4.076 12.401 17.358 1.00 76.25 238 VAL A N 1
ATOM 1936 C CA . VAL A 1 238 ? 3.163 13.386 17.940 1.00 76.25 238 VAL A CA 1
ATOM 1937 C C . VAL A 1 238 ? 1.861 13.441 17.150 1.00 76.25 238 VAL A C 1
ATOM 1939 O O . VAL A 1 238 ? 0.794 13.360 17.759 1.00 76.25 238 VAL A O 1
ATOM 1942 N N . LEU A 1 239 ? 1.940 13.477 15.814 1.00 80.94 239 LEU A N 1
ATOM 1943 C CA . LEU A 1 239 ? 0.760 13.540 14.945 1.00 80.94 239 LEU A CA 1
ATOM 1944 C C . LEU A 1 239 ? -0.185 12.364 15.186 1.00 80.94 239 LEU A C 1
ATOM 1946 O O . LEU A 1 239 ? -1.392 12.543 15.339 1.00 80.94 239 LEU A O 1
ATOM 1950 N N . LEU A 1 240 ? 0.372 11.150 15.244 1.00 82.88 240 LEU A N 1
ATOM 1951 C CA . LEU A 1 240 ? -0.418 9.948 15.476 1.00 82.88 240 LEU A CA 1
ATOM 1952 C C . LEU A 1 240 ? -1.111 10.006 16.840 1.00 82.88 240 LEU A C 1
ATOM 1954 O O . LEU A 1 240 ? -2.284 9.669 16.929 1.00 82.88 240 LEU A O 1
ATOM 1958 N N . ASN A 1 241 ? -0.423 10.461 17.888 1.00 81.56 241 ASN A N 1
ATOM 1959 C CA . ASN A 1 241 ? -1.017 10.551 19.221 1.00 81.56 241 ASN A CA 1
ATOM 1960 C C . ASN A 1 241 ? -2.180 11.541 19.270 1.00 81.56 241 ASN A C 1
ATOM 1962 O O . ASN A 1 241 ? -3.250 11.170 19.742 1.00 81.56 241 ASN A O 1
ATOM 1966 N N . GLN A 1 242 ? -2.003 12.747 18.726 1.00 83.38 242 GLN A N 1
ATOM 1967 C CA . GLN A 1 242 ? -3.063 13.760 18.678 1.00 83.38 242 GLN A CA 1
ATOM 1968 C C . GLN A 1 242 ? -4.286 13.257 17.907 1.00 83.38 242 GLN A C 1
ATOM 1970 O O . GLN A 1 242 ? -5.419 13.384 18.363 1.00 83.38 242 GLN A O 1
ATOM 1975 N N . LEU A 1 243 ? -4.047 12.621 16.759 1.00 86.75 243 LEU A N 1
ATOM 1976 C CA . LEU A 1 243 ? -5.098 12.063 15.919 1.00 86.75 243 LEU A CA 1
ATOM 1977 C C . LEU A 1 243 ? -5.885 10.955 16.637 1.00 86.75 243 LEU A C 1
ATOM 1979 O O . LEU A 1 243 ? -7.110 10.889 16.540 1.00 86.75 243 LEU A O 1
ATOM 1983 N N . LEU A 1 244 ? -5.181 10.076 17.352 1.00 86.50 244 LEU A N 1
ATOM 1984 C CA . LEU A 1 244 ? -5.781 9.003 18.139 1.00 86.50 244 LEU A CA 1
ATOM 1985 C C . LEU A 1 244 ? -6.576 9.548 19.334 1.00 86.50 244 LEU A C 1
ATOM 1987 O O . LEU A 1 244 ? -7.674 9.063 19.601 1.00 86.50 244 LEU A O 1
ATOM 1991 N N . GLU A 1 245 ? -6.049 10.546 20.042 1.00 85.50 245 GLU A N 1
ATOM 1992 C CA . GLU A 1 245 ? -6.747 11.207 21.148 1.00 85.50 245 GLU A CA 1
ATOM 1993 C C . GLU A 1 245 ? -8.060 11.828 20.673 1.00 85.50 245 GLU A C 1
ATOM 1995 O O . GLU A 1 245 ? -9.115 11.472 21.199 1.00 85.50 245 GLU A O 1
ATOM 2000 N N . GLU A 1 246 ? -8.017 12.647 19.624 1.00 87.00 246 GLU A N 1
ATOM 2001 C CA . GLU A 1 246 ? -9.201 13.313 19.079 1.00 87.00 246 GLU A CA 1
ATOM 2002 C C . GLU A 1 246 ? -10.254 12.301 18.609 1.00 87.00 246 GLU A C 1
ATOM 2004 O O . GLU A 1 246 ? -11.414 12.344 19.021 1.00 87.00 246 GLU A O 1
ATOM 2009 N N . ALA A 1 247 ? -9.838 11.293 17.838 1.00 87.25 247 ALA A N 1
ATOM 2010 C CA . ALA A 1 247 ? -10.742 10.241 17.385 1.00 87.25 247 ALA A CA 1
ATOM 2011 C C . ALA A 1 247 ? -11.383 9.470 18.551 1.00 87.25 247 ALA A C 1
ATOM 2013 O O . ALA A 1 247 ? -12.541 9.060 18.461 1.00 87.25 247 ALA A O 1
ATOM 2014 N N . SER A 1 248 ? -10.651 9.278 19.655 1.00 84.38 248 SER A N 1
ATOM 2015 C CA . SER A 1 248 ? -11.154 8.585 20.845 1.00 84.38 248 SER A CA 1
ATOM 2016 C C . SER A 1 248 ? -12.188 9.389 21.638 1.00 84.38 248 SER A C 1
ATOM 2018 O O . SER A 1 248 ? -13.002 8.789 22.338 1.00 84.38 248 SER A O 1
ATOM 2020 N N . LEU A 1 249 ? -12.177 10.722 21.528 1.00 85.12 249 LEU A N 1
ATOM 2021 C CA . LEU A 1 249 ? -13.160 11.600 22.169 1.00 85.12 249 LEU A CA 1
ATOM 2022 C C . LEU A 1 249 ? -14.494 11.612 21.416 1.00 85.12 249 LEU A C 1
ATOM 2024 O O . LEU A 1 249 ? -15.548 11.756 22.032 1.00 85.12 249 LEU A O 1
ATOM 2028 N N . GLN A 1 250 ? -14.455 11.431 20.095 1.00 85.19 250 GLN A N 1
ATOM 2029 C CA . GLN A 1 250 ? -15.639 11.506 19.239 1.00 85.19 250 GLN A CA 1
ATOM 2030 C C . GLN A 1 250 ? -16.410 10.186 19.112 1.00 85.19 250 GLN A C 1
ATOM 2032 O O . GLN A 1 250 ? -17.547 10.170 18.638 1.00 85.19 250 GLN A O 1
ATOM 2037 N N . THR A 1 251 ? -15.822 9.064 19.533 1.00 81.56 251 THR A N 1
ATOM 2038 C CA . THR A 1 251 ? -16.476 7.753 19.481 1.00 81.56 251 THR A CA 1
ATOM 2039 C C . THR A 1 251 ? -16.910 7.265 20.861 1.00 81.56 251 THR A C 1
ATOM 2041 O O . THR A 1 251 ? -16.180 7.365 21.845 1.00 81.56 251 THR A O 1
ATOM 2044 N N . GLN A 1 252 ? -18.119 6.705 20.937 1.00 74.50 252 GLN A N 1
ATOM 2045 C CA . GLN A 1 252 ? -18.579 5.959 22.116 1.00 74.50 252 GLN A CA 1
ATOM 2046 C C . GLN A 1 252 ? -18.153 4.484 22.063 1.00 74.50 252 GLN A C 1
ATOM 2048 O O . GLN A 1 252 ? -18.095 3.819 23.100 1.00 74.50 252 GLN A O 1
ATOM 2053 N N . ASP A 1 253 ? -17.826 3.996 20.864 1.00 75.81 253 ASP A N 1
ATOM 2054 C CA . ASP A 1 253 ? -17.362 2.639 20.606 1.00 75.81 253 ASP A CA 1
ATOM 2055 C C . ASP A 1 253 ? -15.834 2.559 20.627 1.00 75.81 253 ASP A C 1
ATOM 2057 O O . ASP A 1 253 ? -15.109 3.549 20.645 1.00 75.81 253 ASP A O 1
ATOM 2061 N N . LYS A 1 254 ? -15.304 1.339 20.616 1.00 78.38 254 LYS A N 1
ATOM 2062 C CA . LYS A 1 254 ? -13.860 1.126 20.536 1.00 78.38 254 LYS A CA 1
ATOM 2063 C C . LYS A 1 254 ? -13.355 1.423 19.128 1.00 78.38 254 LYS A C 1
ATOM 2065 O O . LYS A 1 254 ? -13.780 0.784 18.163 1.00 78.38 254 LYS A O 1
ATOM 2070 N N . LEU A 1 255 ? -12.379 2.319 19.012 1.00 84.12 255 LEU A N 1
ATOM 2071 C CA . LEU A 1 255 ? -11.659 2.526 17.760 1.00 84.12 255 LEU A CA 1
ATOM 2072 C C . LEU A 1 255 ? -10.669 1.377 17.531 1.00 84.12 255 LEU A C 1
ATOM 2074 O O . LEU A 1 255 ? -9.771 1.154 18.341 1.00 84.12 255 LEU A O 1
ATOM 2078 N N . VAL A 1 256 ? -10.829 0.645 16.426 1.00 86.12 256 VAL A N 1
ATOM 2079 C CA . VAL A 1 256 ? -9.957 -0.482 16.060 1.00 86.12 256 VAL A CA 1
ATOM 2080 C C . VAL A 1 256 ? -9.135 -0.135 14.824 1.00 86.12 256 VAL A C 1
ATOM 2082 O O . VAL A 1 256 ? -9.697 0.243 13.791 1.00 86.12 256 VAL A O 1
ATOM 2085 N N . ILE A 1 257 ? -7.815 -0.307 14.933 1.00 87.69 257 ILE A N 1
ATOM 2086 C CA . ILE A 1 257 ? -6.844 -0.101 13.854 1.00 87.69 257 ILE A CA 1
ATOM 2087 C C . ILE A 1 257 ? -6.113 -1.415 13.566 1.00 87.69 257 ILE A C 1
ATOM 2089 O O . ILE A 1 257 ? -5.521 -2.033 14.450 1.00 87.69 257 ILE A O 1
ATOM 2093 N N . LEU A 1 258 ? -6.138 -1.852 12.312 1.00 88.25 258 LEU A N 1
ATOM 2094 C CA . LEU A 1 258 ? -5.460 -3.054 11.836 1.00 88.25 258 LEU A CA 1
ATOM 2095 C C . LEU A 1 258 ? -4.165 -2.675 11.107 1.00 88.25 258 LEU A C 1
ATOM 2097 O O . LEU A 1 258 ? -4.191 -1.833 10.218 1.00 88.25 258 LEU A O 1
ATOM 2101 N N . ILE A 1 259 ? -3.037 -3.300 11.435 1.00 84.75 259 ILE A N 1
ATOM 2102 C CA . ILE A 1 259 ? -1.746 -3.040 10.780 1.00 84.75 259 ILE A CA 1
ATOM 2103 C C . ILE A 1 259 ? -1.093 -4.361 10.363 1.00 84.75 259 ILE A C 1
ATOM 2105 O O . ILE A 1 259 ? -0.596 -5.113 11.201 1.00 84.75 259 ILE A O 1
ATOM 2109 N N . ASP A 1 260 ? -1.112 -4.670 9.071 1.00 82.88 260 ASP A N 1
ATOM 2110 C CA . ASP A 1 260 ? -0.505 -5.894 8.531 1.00 82.88 260 ASP A CA 1
ATOM 2111 C C . ASP A 1 260 ? 0.963 -5.672 8.147 1.00 82.88 260 ASP A C 1
ATOM 2113 O O . ASP A 1 260 ? 1.362 -4.576 7.752 1.00 82.88 260 ASP A O 1
ATOM 2117 N N . ALA A 1 261 ? 1.749 -6.745 8.224 1.00 70.06 261 ALA A N 1
ATOM 2118 C CA . ALA A 1 261 ? 3.142 -6.822 7.795 1.00 70.06 261 ALA A CA 1
ATOM 2119 C C . ALA A 1 261 ? 4.070 -5.778 8.437 1.00 70.06 261 ALA A C 1
ATOM 2121 O O . ALA A 1 261 ? 4.849 -5.123 7.752 1.00 70.06 261 ALA A O 1
ATOM 2122 N N . LEU A 1 262 ? 4.010 -5.607 9.769 1.00 64.88 262 LEU A N 1
ATOM 2123 C CA . LEU A 1 262 ? 4.910 -4.679 10.484 1.00 64.88 262 LEU A CA 1
ATOM 2124 C C . LEU A 1 262 ? 6.404 -4.926 10.201 1.00 64.88 262 LEU A C 1
ATOM 2126 O O . LEU A 1 262 ? 7.199 -3.996 10.283 1.00 64.88 262 LEU A O 1
ATOM 2130 N N . ASP A 1 263 ? 6.796 -6.171 9.938 1.00 60.53 263 ASP A N 1
ATOM 2131 C CA . ASP A 1 263 ? 8.174 -6.578 9.660 1.00 60.53 263 ASP A CA 1
ATOM 2132 C C . ASP A 1 263 ? 8.640 -6.273 8.228 1.00 60.53 263 ASP A C 1
ATOM 2134 O O . ASP A 1 263 ? 9.841 -6.310 7.973 1.00 60.53 263 ASP A O 1
ATOM 2138 N N . GLU A 1 264 ? 7.728 -5.938 7.311 1.00 61.50 264 GLU A N 1
ATOM 2139 C CA . GLU A 1 264 ? 8.056 -5.527 5.936 1.00 61.50 264 GLU A CA 1
ATOM 2140 C C . GLU A 1 264 ? 8.391 -4.031 5.812 1.00 61.50 264 GLU A C 1
ATOM 2142 O O . GLU A 1 264 ? 8.660 -3.550 4.706 1.00 61.50 264 GLU A O 1
ATOM 2147 N N . LEU A 1 265 ? 8.379 -3.298 6.931 1.00 64.50 265 LEU A N 1
ATOM 2148 C CA . LEU A 1 265 ? 8.717 -1.882 6.967 1.00 64.50 265 LEU A CA 1
ATOM 2149 C C . LEU A 1 265 ? 10.159 -1.653 6.491 1.00 64.50 265 LEU A C 1
ATOM 2151 O O . LEU A 1 265 ? 11.100 -2.289 6.971 1.00 64.50 265 LEU A O 1
ATOM 2155 N N . ASP A 1 266 ? 10.331 -0.695 5.586 1.00 63.41 266 ASP A N 1
ATOM 2156 C CA . ASP A 1 266 ? 11.638 -0.172 5.226 1.00 63.41 266 ASP A CA 1
ATOM 2157 C C . ASP A 1 266 ? 12.221 0.609 6.412 1.00 63.41 266 ASP A C 1
ATOM 2159 O O . ASP A 1 266 ? 11.751 1.686 6.783 1.00 63.41 266 ASP A O 1
ATOM 2163 N N . SER A 1 267 ? 13.231 0.025 7.052 1.00 59.38 267 SER A N 1
ATOM 2164 C CA . SER A 1 267 ? 13.888 0.593 8.227 1.00 59.38 267 SER A CA 1
ATOM 2165 C C . SER A 1 267 ? 14.984 1.602 7.887 1.00 59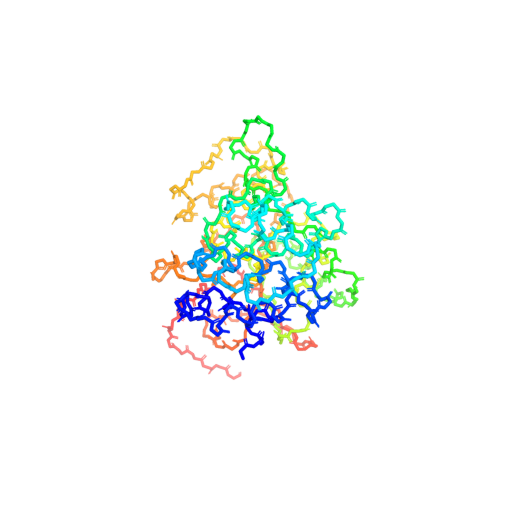.38 267 SER A C 1
ATOM 2167 O O . SER A 1 267 ? 15.586 2.154 8.807 1.00 59.38 267 SER A O 1
ATOM 2169 N N . SER A 1 268 ? 15.244 1.867 6.601 1.00 57.44 268 SER A N 1
ATOM 2170 C CA . SER A 1 268 ? 16.279 2.817 6.169 1.00 57.44 268 SER A CA 1
ATOM 2171 C C . SER A 1 268 ? 15.998 4.265 6.596 1.00 57.44 268 SER A C 1
ATOM 2173 O O . SER A 1 268 ? 16.937 5.038 6.778 1.00 57.44 268 SER A O 1
ATOM 2175 N N . GLU A 1 269 ? 14.730 4.613 6.832 1.00 52.16 269 GLU A N 1
ATOM 2176 C CA . GLU A 1 269 ? 14.286 5.944 7.276 1.00 52.16 269 GLU A CA 1
ATOM 2177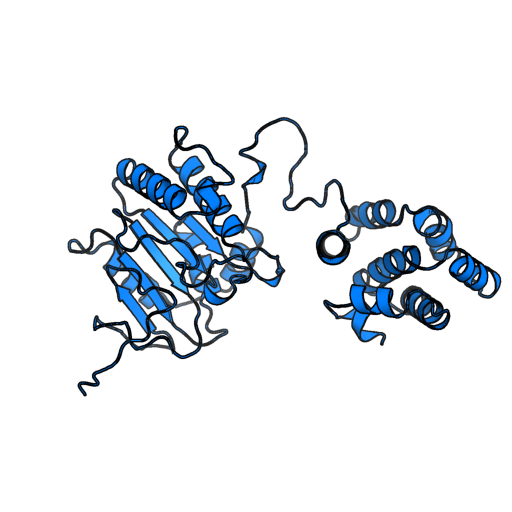 C C . GLU A 1 269 ? 14.183 6.078 8.809 1.00 52.16 269 GLU A C 1
ATOM 2179 O O . GLU A 1 269 ? 14.007 7.178 9.338 1.00 52.16 269 GLU A O 1
ATOM 2184 N N . LEU A 1 270 ? 14.296 4.973 9.557 1.00 55.38 270 LEU A N 1
ATOM 2185 C CA . LEU A 1 270 ? 14.163 4.992 11.012 1.00 55.38 270 LEU A CA 1
ATOM 2186 C C . LEU A 1 270 ? 15.465 5.447 11.679 1.00 55.38 270 LEU A C 1
ATOM 2188 O O . LEU A 1 270 ? 16.521 4.831 11.527 1.00 55.38 270 LEU A O 1
ATOM 2192 N N . LYS A 1 271 ? 15.380 6.476 12.531 1.00 52.28 271 LYS A N 1
ATOM 2193 C CA . LYS A 1 271 ? 16.458 6.788 13.482 1.00 52.28 271 LYS A CA 1
ATOM 2194 C C . LYS A 1 271 ? 16.639 5.590 14.424 1.00 52.28 271 LYS A C 1
ATOM 2196 O O . LYS A 1 271 ? 15.654 5.039 14.923 1.00 52.28 271 LYS A O 1
ATOM 2201 N N . THR A 1 272 ? 17.881 5.187 14.684 1.00 40.94 272 THR A N 1
ATOM 2202 C CA . THR A 1 272 ? 18.213 4.088 15.608 1.00 40.94 272 THR A CA 1
ATOM 2203 C C . THR A 1 272 ? 17.439 4.227 16.934 1.00 40.94 272 THR A C 1
ATOM 2205 O O . THR A 1 272 ? 17.351 5.318 17.491 1.00 40.94 272 THR A O 1
ATOM 2208 N N . ASN A 1 273 ? 16.849 3.127 17.429 1.00 45.78 273 ASN A N 1
ATOM 2209 C CA . ASN A 1 273 ? 16.003 3.048 18.641 1.00 45.78 273 ASN A CA 1
ATOM 2210 C C . ASN A 1 273 ? 14.588 3.676 18.602 1.00 45.78 273 ASN A C 1
ATOM 2212 O O . ASN A 1 273 ? 13.955 3.801 19.653 1.00 45.78 273 ASN A O 1
ATOM 2216 N N . THR A 1 274 ? 14.029 4.014 17.438 1.00 50.06 274 THR A N 1
ATOM 2217 C CA . THR A 1 274 ? 12.630 4.484 17.361 1.00 50.06 274 THR A CA 1
ATOM 2218 C C . THR A 1 274 ? 11.607 3.344 17.268 1.00 50.06 274 THR A C 1
ATOM 2220 O O . THR A 1 274 ? 11.869 2.263 16.739 1.00 50.06 274 THR A O 1
ATOM 2223 N N . ASN A 1 275 ? 10.410 3.571 17.824 1.00 59.88 275 ASN A N 1
ATOM 2224 C CA . ASN A 1 275 ? 9.270 2.686 17.606 1.00 59.88 275 ASN A CA 1
ATOM 2225 C C . ASN A 1 275 ? 8.894 2.731 16.116 1.00 59.88 275 ASN A C 1
ATOM 2227 O O . ASN A 1 275 ? 8.485 3.784 15.642 1.00 59.88 275 ASN A O 1
ATOM 2231 N N . ALA A 1 276 ? 9.004 1.597 15.416 1.00 58.09 276 ALA A N 1
ATOM 2232 C CA . ALA A 1 276 ? 8.889 1.481 13.958 1.00 58.09 276 ALA A CA 1
ATOM 2233 C C . ALA A 1 276 ? 7.627 2.118 13.340 1.00 58.09 276 ALA A C 1
ATOM 2235 O O . ALA A 1 276 ? 7.659 2.518 12.188 1.00 58.09 276 ALA A O 1
ATOM 2236 N N . PHE A 1 277 ? 6.532 2.241 14.095 1.00 63.38 277 PHE A N 1
ATOM 2237 C CA . PHE A 1 277 ? 5.276 2.856 13.632 1.00 63.38 277 PHE A CA 1
ATOM 2238 C C . PHE A 1 277 ? 4.839 4.042 14.497 1.00 63.38 277 PHE A C 1
ATOM 2240 O O . PHE A 1 277 ? 3.681 4.446 14.454 1.00 63.38 277 PHE A O 1
ATOM 2247 N N . PHE A 1 278 ? 5.733 4.543 15.354 1.00 68.50 278 PHE A N 1
ATOM 2248 C CA . PHE A 1 278 ? 5.442 5.586 16.338 1.00 68.50 278 PHE A CA 1
ATOM 2249 C C . PHE A 1 278 ? 4.225 5.313 17.241 1.00 68.50 278 PHE A C 1
ATOM 2251 O O . PHE A 1 278 ? 3.673 6.230 17.842 1.00 68.50 278 PHE A O 1
ATOM 2258 N N . LEU A 1 279 ? 3.825 4.044 17.386 1.00 73.75 279 LEU A N 1
ATOM 2259 C CA . LEU A 1 279 ? 2.681 3.661 18.210 1.00 73.75 279 LEU A CA 1
ATOM 2260 C C . LEU A 1 279 ? 2.888 4.124 19.667 1.00 73.75 279 LEU A C 1
ATOM 2262 O O . LEU A 1 279 ? 3.964 3.905 20.240 1.00 73.75 279 LEU A O 1
ATOM 2266 N N . PRO A 1 280 ? 1.889 4.744 20.308 1.00 69.44 280 PRO A N 1
ATOM 2267 C CA . PRO A 1 280 ? 2.053 5.209 21.676 1.00 69.44 280 PRO A CA 1
ATOM 2268 C C . PRO A 1 280 ? 2.249 4.044 22.645 1.00 69.44 280 PRO A C 1
ATOM 2270 O O . PRO A 1 280 ? 1.602 3.001 22.552 1.00 69.44 280 PRO A O 1
ATOM 2273 N N . LYS A 1 281 ? 3.108 4.224 23.653 1.00 65.94 281 LYS A N 1
ATOM 2274 C CA . LYS A 1 281 ? 3.272 3.218 24.719 1.00 65.94 281 LYS A CA 1
ATOM 2275 C C . LYS A 1 281 ? 1.966 2.971 25.484 1.00 65.94 281 LYS A C 1
ATOM 2277 O O . LYS A 1 281 ? 1.722 1.840 25.902 1.00 65.94 281 LYS A O 1
ATOM 2282 N N . GLN A 1 282 ? 1.146 4.010 25.638 1.00 65.94 282 GLN A N 1
ATOM 2283 C CA . GLN A 1 282 ? -0.188 3.964 26.232 1.00 65.94 282 GLN A CA 1
ATOM 2284 C C . GLN A 1 282 ? -1.197 4.490 25.216 1.00 65.94 282 GLN A C 1
ATOM 2286 O O . GLN A 1 282 ? -1.098 5.633 24.787 1.00 65.94 282 GLN A O 1
ATOM 2291 N N . LEU A 1 283 ? -2.144 3.648 24.815 1.00 70.12 283 LEU A N 1
ATOM 2292 C CA . LEU A 1 283 ? -3.204 4.052 23.900 1.00 70.12 283 LEU A CA 1
ATOM 2293 C C . LEU A 1 283 ? -4.316 4.783 24.675 1.00 70.12 283 LEU A C 1
ATOM 2295 O O . LEU A 1 283 ? -4.696 4.296 25.750 1.00 70.12 283 LEU A O 1
ATOM 2299 N N . PRO A 1 284 ? -4.926 5.843 24.103 1.00 67.94 284 PRO A N 1
ATOM 2300 C CA . PRO A 1 284 ? -6.285 6.242 24.484 1.00 67.94 284 PRO A CA 1
ATOM 2301 C C . PRO A 1 284 ? -7.265 5.095 24.152 1.00 67.94 284 PRO A C 1
ATOM 2303 O O . PRO A 1 284 ? -6.807 4.028 23.759 1.00 67.94 284 PRO A O 1
ATOM 2306 N N . LYS A 1 285 ? -8.591 5.232 24.330 1.00 64.19 285 LYS A N 1
ATOM 2307 C CA . LYS A 1 285 ? -9.595 4.138 24.176 1.00 64.19 285 LYS A CA 1
ATOM 2308 C C . LYS A 1 285 ? -9.624 3.476 22.772 1.00 64.19 285 LYS A C 1
ATOM 2310 O O . LYS A 1 285 ? -10.565 3.647 22.003 1.00 64.19 285 LYS A O 1
ATOM 2315 N N . ILE A 1 286 ? -8.586 2.718 22.427 1.00 58.81 286 ILE A N 1
ATOM 2316 C CA . ILE A 1 286 ? -8.217 2.274 21.079 1.00 58.81 286 ILE A CA 1
ATOM 2317 C C . ILE A 1 286 ? -7.600 0.879 21.169 1.00 58.81 286 ILE A C 1
ATOM 2319 O O . ILE A 1 286 ? -6.874 0.566 22.119 1.00 58.81 286 ILE A O 1
ATOM 2323 N N . PHE A 1 287 ? -7.861 0.047 20.161 1.00 63.22 287 PHE A N 1
ATOM 2324 C CA . PHE A 1 287 ? -7.207 -1.244 19.994 1.00 63.22 287 PHE A CA 1
ATOM 2325 C C . PHE A 1 287 ? -6.463 -1.349 18.666 1.00 63.22 287 PHE A C 1
ATOM 2327 O O . PHE A 1 287 ? -7.040 -1.124 17.602 1.00 63.22 287 PHE A O 1
ATOM 2334 N N . THR A 1 288 ? -5.198 -1.769 18.726 1.00 57.22 288 THR A N 1
ATOM 2335 C CA . THR A 1 288 ? -4.360 -1.975 17.535 1.00 57.22 288 THR A CA 1
ATOM 2336 C C . THR A 1 288 ? -4.040 -3.459 17.358 1.00 57.22 288 THR A C 1
ATOM 2338 O O . THR A 1 288 ? -3.525 -4.092 18.284 1.00 57.22 288 THR A O 1
ATOM 2341 N N . LEU A 1 289 ? -4.322 -4.015 16.173 1.00 55.56 289 LEU A N 1
ATOM 2342 C CA . LEU A 1 289 ? -4.006 -5.399 15.798 1.00 55.56 289 LEU A CA 1
ATOM 2343 C C . LEU A 1 289 ? -2.824 -5.443 14.821 1.00 55.56 289 LEU A C 1
ATOM 2345 O O . LEU A 1 289 ? -2.948 -4.901 13.727 1.00 55.56 289 LEU A O 1
ATOM 2349 N N . SER A 1 290 ? -1.725 -6.126 15.158 1.00 52.06 290 SER A N 1
ATOM 2350 C CA . SER A 1 290 ? -0.545 -6.245 14.276 1.00 52.06 290 SER A CA 1
ATOM 2351 C C . SER A 1 290 ? -0.026 -7.674 14.078 1.00 52.06 290 SER A C 1
ATOM 2353 O O . SER A 1 290 ? -0.086 -8.437 15.044 1.00 52.06 290 SER A O 1
ATOM 2355 N N . LEU A 1 291 ? 0.503 -7.995 12.865 1.00 52.06 291 LEU A N 1
ATOM 2356 C CA . LEU A 1 291 ? 1.409 -9.129 12.505 1.00 52.06 291 LEU A CA 1
ATOM 2357 C C . LEU A 1 291 ? 1.962 -9.142 11.059 1.00 52.06 291 LEU A C 1
ATOM 2359 O O . LEU A 1 291 ? 1.293 -8.487 10.275 1.00 52.06 291 LEU A O 1
ATOM 2363 N N . PRO A 1 292 ? 2.985 -9.957 10.614 1.00 46.34 292 PRO A N 1
ATOM 2364 C CA . PRO A 1 292 ? 3.767 -11.094 11.192 1.00 46.34 292 PRO A CA 1
ATOM 2365 C C . PRO A 1 292 ? 5.075 -10.768 11.962 1.00 46.34 292 PRO A C 1
ATOM 2367 O O . PRO A 1 292 ? 5.618 -9.683 11.854 1.00 46.34 292 PRO A O 1
ATOM 2370 N N . ARG A 1 293 ? 5.636 -11.764 12.683 1.00 46.00 293 ARG A N 1
ATOM 2371 C CA . ARG A 1 293 ? 7.100 -11.987 12.799 1.00 46.00 293 ARG A CA 1
ATOM 2372 C C . ARG A 1 293 ? 7.398 -13.488 12.926 1.00 46.00 293 ARG A C 1
ATOM 2374 O O . ARG A 1 293 ? 6.752 -14.187 13.713 1.00 46.00 293 ARG A O 1
ATOM 2381 N N . VAL A 1 294 ? 8.393 -13.957 12.174 1.00 41.03 294 VAL A N 1
ATOM 2382 C CA . VAL A 1 294 ? 9.113 -15.227 12.357 1.00 41.03 294 VAL A CA 1
ATOM 2383 C C . VAL A 1 294 ? 10.304 -14.930 13.277 1.00 41.03 294 VAL A C 1
ATOM 2385 O O . VAL A 1 294 ? 11.151 -14.123 12.924 1.00 41.03 294 VAL A O 1
ATOM 2388 N N . VAL A 1 295 ? 10.354 -15.588 14.443 1.00 35.78 295 VAL A N 1
ATOM 2389 C CA . VAL A 1 295 ? 11.555 -15.770 15.294 1.00 35.78 295 VAL A CA 1
ATOM 2390 C C . VAL A 1 295 ? 12.053 -14.537 16.111 1.00 35.78 295 VAL A C 1
ATOM 2392 O O . VAL A 1 295 ? 12.219 -13.431 15.611 1.00 35.78 295 VAL A O 1
ATOM 2395 N N . ASN A 1 296 ? 12.298 -14.775 17.414 1.00 33.66 296 ASN A N 1
ATOM 2396 C CA . ASN A 1 296 ? 13.101 -13.988 18.384 1.00 33.66 296 ASN A CA 1
ATOM 2397 C C . ASN A 1 296 ? 12.613 -12.625 18.947 1.00 33.66 296 ASN A C 1
ATOM 2399 O O . ASN A 1 296 ? 13.395 -11.687 19.021 1.00 33.66 296 ASN A O 1
ATOM 2403 N N . LEU A 1 297 ? 11.379 -12.516 19.464 1.00 34.47 297 LEU A N 1
ATOM 2404 C CA . LEU A 1 297 ? 10.950 -11.355 20.294 1.00 34.47 297 LEU A CA 1
ATOM 2405 C C . LEU A 1 297 ? 10.482 -11.721 21.720 1.00 34.47 297 LEU A C 1
ATOM 2407 O O . LEU A 1 297 ? 9.836 -10.922 22.389 1.00 34.47 297 LEU A O 1
ATOM 2411 N N . ILE A 1 298 ? 10.717 -12.951 22.186 1.00 35.28 298 ILE A N 1
ATOM 2412 C CA . ILE A 1 298 ? 10.117 -13.458 23.438 1.00 35.28 298 ILE A CA 1
ATOM 2413 C C . ILE A 1 298 ? 11.063 -13.286 24.639 1.00 35.28 298 ILE A C 1
ATOM 2415 O O . ILE A 1 298 ? 11.324 -14.244 25.357 1.00 35.28 298 ILE A O 1
ATOM 2419 N N . SER A 1 299 ? 11.573 -12.080 24.873 1.00 37.00 299 SER A N 1
ATOM 2420 C CA . SER A 1 299 ? 12.024 -11.700 26.223 1.00 37.00 299 SER A CA 1
ATOM 2421 C C . SER A 1 299 ? 11.028 -10.776 26.927 1.00 37.00 299 SER A C 1
ATOM 2423 O O . SER A 1 299 ? 10.934 -10.822 28.147 1.00 37.00 299 SER A O 1
ATOM 2425 N N . ASP A 1 300 ? 10.210 -10.023 26.179 1.00 37.66 300 ASP A N 1
ATOM 2426 C CA . ASP A 1 300 ? 9.545 -8.834 26.744 1.00 37.66 300 ASP A CA 1
ATOM 2427 C C . ASP A 1 300 ? 8.035 -8.998 26.994 1.00 37.66 300 ASP A C 1
ATOM 2429 O O . ASP A 1 300 ? 7.378 -8.091 27.497 1.00 37.66 300 ASP A O 1
ATOM 2433 N N . PHE A 1 301 ? 7.452 -10.158 26.671 1.00 36.25 301 PHE A N 1
ATOM 2434 C CA . PHE A 1 301 ? 6.057 -10.458 27.018 1.00 36.25 301 PHE A CA 1
ATOM 2435 C C . PHE A 1 301 ? 5.994 -11.110 28.404 1.00 36.25 301 PHE A C 1
ATOM 2437 O O . PHE A 1 301 ? 5.986 -12.337 28.531 1.00 36.25 301 PHE A O 1
ATOM 2444 N N . THR A 1 302 ? 5.912 -10.301 29.458 1.00 36.16 302 THR A N 1
ATOM 2445 C CA . THR A 1 302 ? 5.510 -10.784 30.782 1.00 36.16 302 THR A CA 1
ATOM 2446 C C . THR A 1 302 ? 4.027 -11.170 30.749 1.00 36.16 302 THR A C 1
ATOM 2448 O O . THR A 1 302 ? 3.142 -10.330 30.814 1.00 36.16 302 THR A O 1
ATOM 2451 N N . SER A 1 303 ? 3.777 -12.477 30.596 1.00 42.50 303 SER A N 1
ATOM 2452 C CA . SER A 1 303 ? 2.551 -13.215 30.950 1.00 42.50 303 SER A CA 1
ATOM 2453 C C . SER A 1 303 ? 1.199 -12.514 30.703 1.00 42.50 303 SER A C 1
ATOM 2455 O O . SER A 1 303 ? 0.756 -11.736 31.545 1.00 42.50 303 SER A O 1
ATOM 2457 N N . GLN A 1 304 ? 0.442 -12.956 29.682 1.00 42.78 304 GLN A N 1
ATOM 2458 C CA . GLN A 1 304 ? -1.026 -13.095 29.778 1.00 42.78 304 GLN A CA 1
ATOM 2459 C C . GLN A 1 304 ? -1.631 -13.978 28.655 1.00 42.78 304 GLN A C 1
ATOM 2461 O O . GLN A 1 304 ? -1.303 -13.836 27.481 1.00 42.78 304 GLN A O 1
ATOM 2466 N N . LYS A 1 305 ? -2.474 -14.942 29.076 1.00 45.19 305 LYS A N 1
ATOM 2467 C CA . LYS A 1 305 ? -3.264 -15.967 28.340 1.00 45.19 305 LYS A CA 1
ATOM 2468 C C . LYS A 1 305 ? -3.043 -16.090 26.816 1.00 45.19 305 LYS A C 1
ATOM 2470 O O . LYS A 1 305 ? -3.792 -15.530 26.023 1.00 45.19 305 LYS A O 1
ATOM 2475 N N . GLY A 1 306 ? -2.126 -16.968 26.405 1.00 41.69 306 GLY A N 1
ATOM 2476 C CA . GLY A 1 306 ? -2.046 -17.457 25.023 1.00 41.69 306 GLY A CA 1
ATOM 2477 C C . GLY A 1 306 ? -2.787 -18.787 24.843 1.00 41.69 306 GLY A C 1
ATOM 2478 O O . GLY A 1 306 ? -2.445 -19.776 25.487 1.00 41.69 306 GLY A O 1
ATOM 2479 N N . ARG A 1 307 ? -3.776 -18.852 23.942 1.00 48.31 307 ARG A N 1
ATOM 2480 C CA . ARG A 1 307 ? -4.341 -20.125 23.449 1.00 48.31 307 ARG A CA 1
ATOM 2481 C C . ARG A 1 307 ? -3.598 -20.550 22.178 1.00 48.31 307 ARG A C 1
ATOM 2483 O O . ARG A 1 307 ? -3.458 -19.756 21.253 1.00 48.31 307 ARG A O 1
ATOM 2490 N N . LYS A 1 308 ? -3.117 -21.798 22.129 1.00 47.91 308 LYS A N 1
ATOM 2491 C CA . LYS A 1 308 ? -2.474 -22.401 20.948 1.00 47.91 308 LYS A CA 1
ATOM 2492 C C . LYS A 1 308 ? -3.483 -23.305 20.239 1.00 47.91 308 LYS A C 1
ATOM 2494 O O . LYS A 1 308 ? -3.810 -24.359 20.776 1.00 47.91 308 LYS A O 1
ATOM 2499 N N . ARG A 1 309 ? -3.952 -22.915 19.050 1.00 54.00 309 ARG A N 1
ATOM 2500 C CA . ARG A 1 309 ? -4.694 -23.783 18.113 1.00 54.00 309 ARG A CA 1
ATOM 2501 C C . ARG A 1 309 ? -4.324 -23.393 16.674 1.00 54.00 309 ARG A C 1
ATOM 2503 O O . ARG A 1 309 ? -4.174 -22.211 16.382 1.00 54.00 309 ARG A O 1
ATOM 2510 N N . ASP A 1 310 ? -4.102 -24.383 15.811 1.00 55.88 310 ASP A N 1
ATOM 2511 C CA . ASP A 1 310 ? -3.819 -24.216 14.373 1.00 55.88 310 ASP A CA 1
ATOM 2512 C C . ASP A 1 310 ? -2.605 -23.336 14.015 1.00 55.88 310 ASP A C 1
ATOM 2514 O O . ASP A 1 310 ? -2.710 -22.447 13.164 1.00 55.88 310 ASP A O 1
ATOM 2518 N N . HIS A 1 311 ? -1.462 -23.557 14.681 1.00 66.62 311 HIS A N 1
ATOM 2519 C CA . HIS A 1 311 ? -0.187 -22.845 14.445 1.00 66.62 311 HIS A CA 1
ATOM 2520 C C . HIS A 1 311 ? -0.254 -21.314 14.603 1.00 66.62 311 HIS A C 1
ATOM 2522 O O . HIS A 1 311 ? 0.714 -20.612 14.306 1.00 66.62 311 HIS A O 1
ATOM 2528 N N . ILE A 1 312 ? -1.368 -20.795 15.132 1.00 65.69 312 ILE A N 1
ATOM 2529 C CA . ILE A 1 312 ? -1.568 -19.388 15.452 1.00 65.69 312 ILE A CA 1
ATOM 2530 C C . ILE A 1 312 ? -1.599 -19.216 16.976 1.00 65.69 312 ILE A C 1
ATOM 2532 O O . ILE A 1 312 ? -2.188 -20.012 17.711 1.00 65.69 312 ILE A O 1
ATOM 2536 N N . ARG A 1 313 ? -0.922 -18.179 17.465 1.00 67.88 313 ARG A N 1
ATOM 2537 C CA . ARG A 1 313 ? -0.943 -17.724 18.860 1.00 67.88 313 ARG A CA 1
ATOM 2538 C C . ARG A 1 313 ? -1.533 -16.321 18.902 1.00 67.88 313 ARG A C 1
ATOM 2540 O O . ARG A 1 313 ? -1.297 -15.550 17.986 1.00 67.88 313 ARG A O 1
ATOM 2547 N N . ILE A 1 314 ? -2.272 -15.980 19.949 1.00 68.06 314 ILE A N 1
ATOM 2548 C CA . ILE A 1 314 ? -2.789 -14.623 20.167 1.00 68.06 314 ILE A CA 1
ATOM 2549 C C . ILE A 1 314 ? -2.145 -14.095 21.443 1.00 68.06 314 ILE A C 1
ATOM 2551 O O . ILE A 1 314 ? -2.121 -14.795 22.454 1.00 68.06 314 ILE A O 1
ATOM 2555 N N . PHE A 1 315 ? -1.593 -12.892 21.366 1.00 68.62 315 PHE A N 1
ATOM 2556 C CA . PHE A 1 315 ? -0.993 -12.157 22.467 1.00 68.62 315 PHE A CA 1
ATOM 2557 C C . PHE A 1 315 ? -1.764 -10.860 22.657 1.00 68.62 315 PHE A C 1
ATOM 2559 O O . PHE A 1 315 ? -2.098 -10.182 21.688 1.00 68.62 315 PHE A O 1
ATOM 2566 N N . ILE A 1 316 ? -2.043 -10.527 23.909 1.00 69.19 316 ILE A N 1
ATOM 2567 C CA . ILE A 1 316 ? -2.806 -9.344 24.291 1.00 69.19 316 ILE A CA 1
ATOM 2568 C C . ILE A 1 316 ? -1.989 -8.601 25.343 1.00 69.19 316 ILE A C 1
ATOM 2570 O O . ILE A 1 316 ? -1.501 -9.220 26.287 1.00 69.19 316 ILE A O 1
ATOM 2574 N N . SER A 1 317 ? -1.816 -7.292 25.171 1.00 68.12 317 SER A N 1
ATOM 2575 C CA . SER A 1 317 ? -1.071 -6.437 26.100 1.00 68.12 317 SER A CA 1
ATOM 2576 C C . SER A 1 317 ? -1.724 -5.064 26.219 1.00 68.12 317 SER A C 1
ATOM 2578 O O . SER A 1 317 ? -2.231 -4.537 25.236 1.00 68.12 317 SER A O 1
ATOM 2580 N N . LYS A 1 318 ? -1.658 -4.438 27.399 1.00 65.00 318 LYS A N 1
ATOM 2581 C CA . LYS A 1 318 ? -2.058 -3.028 27.571 1.00 65.00 318 LYS A CA 1
ATOM 2582 C C . LYS A 1 318 ? -1.018 -2.040 27.027 1.00 65.00 318 LYS A C 1
ATOM 2584 O O . LYS A 1 318 ? -1.359 -0.898 26.747 1.00 65.00 318 LYS A O 1
ATOM 2589 N N . GLN A 1 319 ? 0.238 -2.465 26.876 1.00 64.75 319 GLN A N 1
ATOM 2590 C CA . GLN A 1 319 ? 1.351 -1.621 26.427 1.00 64.75 319 GLN A CA 1
ATOM 2591 C C . GLN A 1 319 ? 2.021 -2.191 25.177 1.00 64.75 319 GLN A C 1
ATOM 2593 O O . GLN A 1 319 ? 2.103 -3.412 25.007 1.00 64.75 319 GLN A O 1
ATOM 2598 N N . TYR A 1 320 ? 2.522 -1.305 24.315 1.00 63.56 320 TYR A N 1
ATOM 2599 C CA . TYR A 1 320 ? 3.269 -1.718 23.130 1.00 63.56 320 TYR A CA 1
ATOM 2600 C C . TYR A 1 320 ? 4.660 -2.241 23.532 1.00 63.56 320 TYR A C 1
ATOM 2602 O O . TYR A 1 320 ? 5.406 -1.503 24.177 1.00 63.56 320 TYR A O 1
ATOM 2610 N N . PRO A 1 321 ? 5.051 -3.466 23.139 1.00 53.16 321 PRO A N 1
ATOM 2611 C CA . PRO A 1 321 ? 6.301 -4.088 23.588 1.00 53.16 321 PRO A CA 1
ATOM 2612 C C . PRO A 1 321 ? 7.576 -3.503 22.949 1.00 53.16 321 PRO A C 1
ATOM 2614 O O . PRO A 1 321 ? 8.670 -3.913 23.311 1.00 53.16 321 PRO A O 1
ATOM 2617 N N . GLY A 1 322 ? 7.471 -2.546 22.018 1.00 52.06 322 GLY A N 1
ATOM 2618 C CA . GLY A 1 322 ? 8.633 -1.987 21.315 1.00 52.06 322 GLY A CA 1
ATOM 2619 C C . GLY A 1 322 ? 9.275 -2.972 20.327 1.00 52.06 322 GLY A C 1
ATOM 2620 O O . GLY A 1 322 ? 8.953 -4.159 20.297 1.00 52.06 322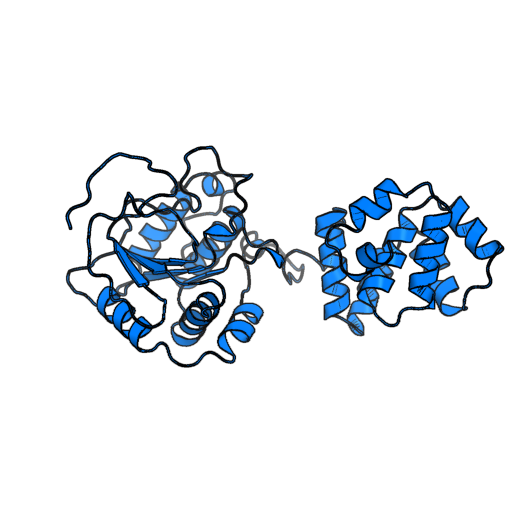 GLY A O 1
ATOM 2621 N N . CYS A 1 323 ? 10.163 -2.470 19.458 1.00 40.00 323 CYS A N 1
ATOM 2622 C CA . CYS A 1 323 ? 10.891 -3.319 18.505 1.00 40.00 323 CYS A CA 1
ATOM 2623 C C . CYS A 1 323 ? 12.244 -3.798 19.064 1.00 40.00 323 CYS A C 1
ATOM 2625 O O . CYS A 1 323 ? 12.716 -4.857 18.647 1.00 40.00 323 CYS A O 1
ATOM 2627 N N . HIS A 1 324 ? 12.853 -3.066 20.011 1.00 36.06 324 HIS A N 1
ATOM 2628 C CA . HIS A 1 324 ? 14.156 -3.363 20.624 1.00 36.06 324 HIS A CA 1
ATOM 2629 C C . HIS A 1 324 ? 14.141 -3.077 22.139 1.00 36.06 324 HIS A C 1
ATOM 2631 O O . HIS A 1 324 ? 14.384 -1.951 22.566 1.00 36.06 324 HIS A O 1
ATOM 2637 N N . SER A 1 325 ? 13.928 -4.105 22.956 1.00 29.22 325 SER A N 1
ATOM 2638 C CA . SER A 1 325 ? 14.486 -4.167 24.309 1.00 29.22 325 SER A CA 1
ATOM 2639 C C . SER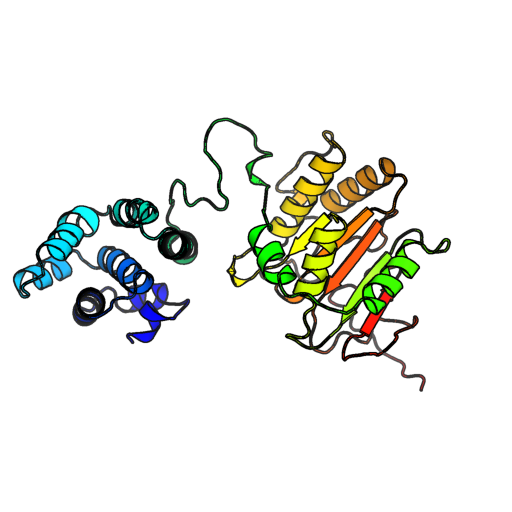 A 1 325 ? 15.141 -5.535 24.493 1.00 29.22 325 SER A C 1
ATOM 2641 O O . SER A 1 325 ? 14.535 -6.576 24.287 1.00 29.22 325 SER A O 1
ATOM 2643 N N . ILE A 1 326 ? 16.436 -5.527 24.798 1.00 26.83 326 ILE A N 1
ATOM 2644 C CA . ILE A 1 326 ? 17.196 -6.699 25.226 1.00 26.83 326 ILE A CA 1
ATOM 2645 C C . ILE A 1 326 ? 17.445 -6.462 26.713 1.00 26.83 326 ILE A C 1
ATOM 2647 O O . ILE A 1 326 ? 18.261 -5.609 27.053 1.00 26.83 326 ILE A O 1
ATOM 2651 N N . TYR A 1 327 ? 16.743 -7.178 27.594 1.00 24.22 327 TYR A N 1
ATOM 2652 C CA . TYR A 1 327 ? 17.049 -7.206 29.029 1.00 24.22 327 TYR A CA 1
ATOM 2653 C C . TYR A 1 327 ? 16.957 -8.635 29.595 1.00 24.22 327 TYR A C 1
ATOM 2655 O O . TYR A 1 327 ? 16.205 -9.460 29.068 1.00 24.22 327 TYR A O 1
ATOM 2663 N N . PRO A 1 328 ? 17.768 -8.972 30.620 1.00 25.17 328 PRO A N 1
ATOM 2664 C CA . PRO A 1 328 ? 18.008 -10.351 31.021 1.00 25.17 328 PRO A CA 1
ATOM 2665 C C . PRO A 1 328 ? 16.955 -10.878 32.008 1.00 25.17 328 PRO A C 1
ATOM 2667 O O . PRO A 1 328 ? 16.654 -10.237 33.008 1.00 25.17 328 PRO A O 1
ATOM 2670 N N . GLY A 1 329 ? 16.517 -12.120 31.780 1.00 22.84 329 GLY A N 1
ATOM 2671 C CA . GLY A 1 329 ? 16.140 -13.059 32.843 1.00 22.84 329 GLY A CA 1
ATOM 2672 C C . GLY A 1 329 ? 14.651 -13.192 33.183 1.00 22.84 329 GLY A C 1
ATOM 2673 O O . GLY A 1 329 ? 14.036 -12.299 33.749 1.00 22.84 329 GLY A O 1
ATOM 2674 N N . THR A 1 330 ? 14.096 -14.392 32.999 1.00 21.05 330 THR A N 1
ATOM 2675 C CA . THR A 1 330 ? 13.945 -15.431 34.050 1.00 21.05 330 THR A CA 1
ATOM 2676 C C . THR A 1 330 ? 12.888 -16.429 33.578 1.00 21.05 330 THR A C 1
ATOM 2678 O O . THR A 1 330 ? 11.727 -16.083 33.379 1.00 21.05 330 THR A O 1
ATOM 2681 N N . ILE A 1 331 ? 13.295 -17.683 33.381 1.00 21.88 331 ILE A N 1
ATOM 2682 C CA . ILE A 1 331 ? 12.394 -18.780 33.014 1.00 21.88 331 ILE A CA 1
ATOM 2683 C C . ILE A 1 331 ? 11.799 -19.338 34.305 1.00 21.88 331 ILE A C 1
ATOM 2685 O O . ILE A 1 331 ? 12.523 -19.920 35.111 1.00 21.88 331 ILE A O 1
ATOM 2689 N N . ILE A 1 332 ? 10.488 -19.196 34.482 1.00 20.33 332 ILE A N 1
ATOM 2690 C CA . ILE A 1 332 ? 9.727 -19.979 35.459 1.00 20.33 332 ILE A CA 1
ATOM 2691 C C . ILE A 1 332 ? 8.923 -21.004 34.655 1.00 20.33 332 ILE A C 1
ATOM 2693 O O . ILE A 1 332 ? 8.243 -20.638 33.696 1.00 20.33 332 ILE A O 1
ATOM 2697 N N . ARG A 1 333 ? 9.142 -22.280 34.991 1.00 27.97 333 ARG A N 1
ATOM 2698 C CA . ARG A 1 333 ? 8.662 -23.474 34.279 1.00 27.97 333 ARG A CA 1
ATOM 2699 C C . ARG A 1 333 ? 7.148 -23.604 34.250 1.00 27.97 333 ARG A C 1
ATOM 2701 O O . ARG A 1 333 ? 6.516 -23.261 35.272 1.00 27.97 333 ARG A O 1
#

Organism: NCBI:txid890399

pLDDT: mean 71.57, std 18.73, range [20.33, 95.38]

Secondary structure (DSSP, 8-state):
-HHHHHH-TTHHHHHHHTTT-HHHHHHHHHHHHH---HHHHHHHHHHHHTS-HHHHHHHHHHS---HHHHHHIIIIITTT-HHHHHHHGGGT-HHHHHHHHHHIIIII----TT-SSS-----S--TTGGG----HHHHHHHHTT----HHHHHHHHHHHT-TT-SSEEEEEEE-TTSSHHHHHHHHHHHH--EEEE-BGGGTB-SHHHHHHHHHHHHHHHHT--SS---TTTTSSTHHHHHHHHHHHHH-SSPEEEEEE-GGG--GGGSPTT--TT---SB-SSEEEEEE---S--TTS-------EETTEEEEEESB---S----------

Radius of gyration: 24.9 Å; chains: 1; bounding box: 47×46×77 Å

Foldseek 3Di:
DLCCLVPNLCVLVVLVVCQAPLVVLVVLVCCCVPPPDVLSVLSSLQSLLSHDVVSVVVCCVVDPDDPVVVCLCVVDSSVVNSLVVLVVCCVPVVVSSLLNVLSCCVVVVDPRPCNDPDNDPPDDDDPLVVLADDCPVVLCVLQVPDDDPVVVVVVVVCQQPPPVDQEWEKEKEFDPPLSPSSVLSNCCVPPVAAEDEQDVSNVCAELLNVLSSSVSSLCVVQVDDPLDDDPVCSLALPSVQVSQVVSLVRDPGEHEYEYEDLVSHDCPSPDPQAQRNSDDQAGGSYYYYYDDDDDDPPPQDDDDDWDDDDRMTMDMDRGDSGPDDDDDDDDDD

Sequence (333 aa):
MLASIHFGKNWKFWVMTNIDSPIAIDHLFYILNNTTYDRPRLRALYALQQFPQSQILAYIEQNSLQTDLKNVVEEYVLKGRIIDYITMQQQSIPHKVNAVLKELNLLWNEDIQGVGLFGISNKTTDKESALKISFDSYISDKARWFVGRQFIIEEIDRFINSKDQESGYVIIKGEPGIGKSAFMAQLVKSRGYIHHFNVALQSINTVRHFLANIYSQITSKFDIKDIPWSEEAANDGVLLNQLLEEASLQTQDKLVILIDALDELDSSELKTNTNAFFLPKQLPKIFTLSLPRVVNLISDFTSQKGRKRDHIRIFISKQYPGCHSIYPGTIIR

InterPro domains:
  IPR027417 P-loop containing nucleoside triphosphate hydrolase [G3DSA:3.40.50.300] (147-308)
  IPR027417 P-loop containing nucleoside triphosphate hydrolase [SSF52540] (131-299)
  IPR041664 Orc1-like, AAA ATPase domain [PF13191] (146-272)
  IPR052752 NACHT and WD repeat domain-containing protein [PTHR19871] (140-285)